Protein AF-A0A8G1A070-F1 (afdb_monomer)

Solvent-accessible surface area (backbone atoms only — not comparable to full-atom values): 15044 Å² total; per-residue (Å²): 142,86,87,86,83,88,86,82,86,88,81,87,80,83,86,81,77,83,82,57,86,74,59,59,65,62,63,76,76,69,86,90,81,86,88,83,93,75,83,82,76,72,78,72,72,96,58,87,77,58,66,48,63,76,73,73,41,74,89,68,73,93,63,64,67,34,73,67,53,50,50,53,47,68,66,41,89,55,57,70,57,34,46,55,50,50,52,52,51,45,53,52,48,38,61,72,71,28,67,66,20,58,62,60,34,50,55,54,49,53,53,50,51,51,43,50,51,37,53,77,68,60,74,52,60,68,68,59,40,45,52,54,47,51,50,50,36,47,53,51,53,51,62,65,50,43,23,71,76,71,77,37,54,72,70,29,39,31,37,30,49,27,50,53,68,39,64,66,39,58,75,73,47,56,70,68,56,47,48,52,50,14,49,53,48,50,54,59,47,61,76,52,56,90,51,79,69,96,81,37,70,69,58,55,53,51,47,54,52,50,50,56,49,53,41,55,75,70,66,53,56,77,89,55,42,65,60,35,49,50,43,42,48,53,40,49,54,51,47,46,42,60,73,73,64,80,114

Structure (mmCIF, N/CA/C/O backbone):
data_AF-A0A8G1A070-F1
#
_entry.id   AF-A0A8G1A070-F1
#
loop_
_atom_site.group_PDB
_atom_site.id
_atom_site.type_symbol
_atom_site.label_atom_id
_atom_site.label_alt_id
_atom_site.label_comp_id
_atom_site.label_asym_id
_atom_site.label_entity_id
_atom_site.label_seq_id
_atom_site.pdbx_PDB_ins_code
_atom_site.Cartn_x
_atom_site.Cartn_y
_atom_site.Cartn_z
_atom_site.occupancy
_atom_site.B_iso_or_equiv
_atom_site.auth_seq_id
_atom_site.auth_comp_id
_atom_site.auth_asym_id
_atom_site.auth_atom_id
_atom_site.pdbx_PDB_model_num
ATOM 1 N N . MET A 1 1 ? -46.550 -40.344 78.898 1.00 42.00 1 MET A N 1
ATOM 2 C CA . MET A 1 1 ? -45.771 -41.563 79.226 1.00 42.00 1 MET A CA 1
ATOM 3 C C . MET A 1 1 ? -45.202 -42.183 77.944 1.00 42.00 1 MET A C 1
ATOM 5 O O . MET A 1 1 ? -45.978 -42.787 77.213 1.00 42.00 1 MET A O 1
ATOM 9 N N . PRO A 1 2 ? -43.904 -42.024 77.612 1.00 46.19 2 PRO A N 1
ATOM 10 C CA . PRO A 1 2 ? -43.305 -42.623 76.416 1.00 46.19 2 PRO A CA 1
ATOM 11 C C . PRO A 1 2 ? -42.487 -43.893 76.731 1.00 46.19 2 PRO A C 1
ATOM 13 O O . PRO A 1 2 ? -41.726 -43.945 77.697 1.00 46.19 2 PRO A O 1
ATOM 16 N N . ARG A 1 3 ? -42.637 -44.928 75.891 1.00 42.03 3 ARG A N 1
ATOM 17 C CA . ARG A 1 3 ? -41.945 -46.229 75.986 1.00 42.03 3 ARG A CA 1
ATOM 18 C C . ARG A 1 3 ? -40.534 -46.165 75.376 1.00 42.03 3 ARG A C 1
ATOM 20 O O . ARG A 1 3 ? -40.349 -45.671 74.267 1.00 42.03 3 ARG A O 1
ATOM 27 N N . ARG A 1 4 ? -39.541 -46.699 76.102 1.00 45.16 4 ARG A N 1
ATOM 28 C CA . ARG A 1 4 ? -38.112 -46.749 75.732 1.00 45.16 4 ARG A CA 1
ATOM 29 C C . ARG A 1 4 ? -37.800 -47.855 74.711 1.00 45.16 4 ARG A C 1
ATOM 31 O O . ARG A 1 4 ? -38.263 -48.985 74.843 1.00 45.16 4 ARG A O 1
ATOM 38 N N . ARG A 1 5 ? -36.952 -47.524 73.728 1.00 44.94 5 ARG A N 1
ATOM 39 C CA . ARG A 1 5 ? -36.371 -48.429 72.716 1.00 44.94 5 ARG A CA 1
ATOM 40 C C . ARG A 1 5 ? -35.200 -49.253 73.286 1.00 44.94 5 ARG A C 1
ATOM 42 O O . ARG A 1 5 ? -34.431 -48.760 74.109 1.00 44.94 5 ARG A O 1
ATOM 49 N N . ARG A 1 6 ? -35.065 -50.500 72.816 1.00 44.47 6 ARG A N 1
ATOM 50 C CA . ARG A 1 6 ? -34.021 -51.486 73.173 1.00 44.47 6 ARG A CA 1
ATOM 51 C C . ARG A 1 6 ? -32.633 -51.088 72.624 1.00 44.47 6 ARG A C 1
ATOM 53 O O . ARG A 1 6 ? -32.540 -50.640 71.485 1.00 44.47 6 ARG A O 1
ATOM 60 N N . ARG A 1 7 ? -31.562 -51.282 73.411 1.00 44.56 7 ARG A N 1
ATOM 61 C CA . ARG A 1 7 ? -30.144 -51.077 73.025 1.00 44.56 7 ARG A CA 1
ATOM 62 C C . ARG A 1 7 ? -29.518 -52.374 72.468 1.00 44.56 7 ARG A C 1
ATOM 64 O O . ARG A 1 7 ? -29.825 -53.451 72.965 1.00 44.56 7 ARG A O 1
ATOM 71 N N . ARG A 1 8 ? -28.647 -52.255 71.454 1.00 43.53 8 ARG A N 1
ATOM 72 C CA . ARG A 1 8 ? -27.796 -53.323 70.864 1.00 43.53 8 ARG A CA 1
ATOM 73 C C . ARG A 1 8 ? -26.407 -53.387 71.555 1.00 43.53 8 ARG A C 1
ATOM 75 O O . ARG A 1 8 ? -26.016 -52.372 72.130 1.00 43.53 8 ARG A O 1
ATOM 82 N N . PRO A 1 9 ? -25.662 -54.515 71.489 1.00 47.88 9 PRO A N 1
ATOM 83 C CA . PRO A 1 9 ? -24.353 -54.690 72.146 1.00 47.88 9 PRO A CA 1
ATOM 84 C C . PRO A 1 9 ? -23.166 -54.170 71.288 1.00 47.88 9 PRO A C 1
ATOM 86 O O . PRO A 1 9 ? -23.383 -53.811 70.126 1.00 47.88 9 PRO A O 1
ATOM 89 N N . PRO A 1 10 ? -21.928 -54.080 71.832 1.00 49.31 10 PRO A N 1
ATOM 90 C CA . PRO A 1 10 ? -20.833 -53.315 71.227 1.00 49.31 10 PRO A CA 1
ATOM 91 C C . PRO A 1 10 ? -20.027 -54.116 70.188 1.00 49.31 10 PRO A C 1
ATOM 93 O O . PRO A 1 10 ? -19.924 -55.337 70.263 1.00 49.31 10 PRO A O 1
ATOM 96 N N . ARG A 1 11 ? -19.421 -53.411 69.221 1.00 44.59 11 ARG A N 1
ATOM 97 C CA . ARG A 1 11 ? -18.472 -53.968 68.239 1.00 44.59 11 ARG A CA 1
ATOM 98 C C . ARG A 1 11 ? -17.032 -53.797 68.737 1.00 44.59 11 ARG A C 1
ATOM 100 O O . ARG A 1 11 ? -16.643 -52.684 69.086 1.00 44.59 11 ARG A O 1
ATOM 107 N N . HIS A 1 12 ? -16.242 -54.872 68.718 1.00 46.06 12 HIS A N 1
ATOM 108 C CA . HIS A 1 12 ? -14.786 -54.820 68.885 1.00 46.06 12 HIS A CA 1
ATOM 109 C C . HIS A 1 12 ? -14.136 -53.984 67.769 1.00 46.06 12 HIS A C 1
ATOM 111 O O . HIS A 1 12 ? -14.486 -54.131 66.598 1.00 46.06 12 HIS A O 1
ATOM 117 N N . ARG A 1 13 ? -13.172 -53.125 68.127 1.00 46.06 13 ARG A N 1
ATOM 118 C CA . ARG A 1 13 ? -12.238 -52.494 67.181 1.00 46.06 13 ARG A CA 1
ATOM 119 C C . ARG A 1 13 ? -10.988 -53.374 67.052 1.00 46.06 13 ARG A C 1
ATOM 121 O O . ARG A 1 13 ? -10.461 -53.767 68.091 1.00 46.06 13 ARG A O 1
ATOM 128 N N . PRO A 1 14 ? -10.477 -53.653 65.844 1.00 42.94 14 PRO A N 1
ATOM 129 C CA . PRO A 1 14 ? -9.158 -54.249 65.695 1.00 42.94 14 PRO A CA 1
ATOM 130 C C . PRO A 1 14 ? -8.076 -53.170 65.866 1.00 42.94 14 PRO A C 1
ATOM 132 O O . PRO A 1 14 ? -8.217 -52.044 65.386 1.00 42.94 14 PRO A O 1
ATOM 135 N N . HIS A 1 15 ? -6.994 -53.510 66.563 1.00 44.09 15 HIS A N 1
ATOM 136 C CA . HIS A 1 15 ? -5.780 -52.698 66.614 1.00 44.09 15 HIS A CA 1
ATOM 137 C C . HIS A 1 15 ? -5.035 -52.820 65.275 1.00 44.09 15 HIS A C 1
ATOM 139 O O . HIS A 1 15 ? -4.609 -53.912 64.907 1.00 44.09 15 HIS A O 1
ATOM 145 N N . HIS A 1 16 ? -4.860 -51.709 64.554 1.00 50.97 16 HIS A N 1
ATOM 146 C CA . HIS A 1 16 ? -3.964 -51.649 63.399 1.00 50.97 16 HIS A CA 1
ATOM 147 C C . HIS A 1 16 ? -2.525 -51.427 63.876 1.00 50.97 16 HIS A C 1
ATOM 149 O O . HIS A 1 16 ? -2.224 -50.427 64.527 1.00 50.97 16 HIS A O 1
ATOM 155 N N . ARG A 1 17 ? -1.636 -52.369 63.551 1.00 58.72 17 ARG A N 1
ATOM 156 C CA . ARG A 1 17 ? -0.183 -52.203 63.668 1.00 58.72 17 ARG A CA 1
ATOM 157 C C . ARG A 1 17 ? 0.293 -51.282 62.531 1.00 58.72 17 ARG A C 1
ATOM 159 O O . ARG A 1 17 ? -0.089 -51.543 61.391 1.00 58.72 17 ARG A O 1
ATOM 166 N N . PRO A 1 18 ? 1.098 -50.239 62.790 1.00 52.84 18 PRO A N 1
ATOM 167 C CA . PRO A 1 18 ? 1.682 -49.449 61.713 1.00 52.84 18 PRO A CA 1
ATOM 168 C C . PRO A 1 18 ? 2.759 -50.259 60.974 1.00 52.84 18 PRO A C 1
ATOM 170 O O . PRO A 1 18 ? 3.511 -51.016 61.595 1.00 52.84 18 PRO A O 1
ATOM 173 N N . LEU A 1 19 ? 2.779 -50.117 59.648 1.00 56.56 19 LEU A N 1
ATOM 174 C CA . LEU A 1 19 ? 3.711 -50.779 58.729 1.00 56.56 19 LEU A CA 1
ATOM 175 C C . LEU A 1 19 ? 5.118 -50.177 58.838 1.00 56.56 19 LEU A C 1
ATOM 177 O O . LEU A 1 19 ? 5.280 -49.009 59.197 1.00 56.56 19 LEU A O 1
ATOM 181 N N . SER A 1 20 ? 6.135 -50.981 58.530 1.00 61.91 20 SER A N 1
ATOM 182 C CA . SER A 1 20 ? 7.540 -50.569 58.604 1.00 61.91 20 SER A CA 1
ATOM 183 C C . SER A 1 20 ? 7.963 -49.740 57.376 1.00 61.91 20 SER A C 1
ATOM 185 O O . SER A 1 20 ? 7.434 -49.956 56.284 1.00 61.91 20 SER A O 1
ATOM 187 N N . PRO A 1 21 ? 8.990 -48.867 57.479 1.00 54.44 21 PRO A N 1
ATOM 188 C CA . PRO A 1 21 ? 9.409 -47.950 56.401 1.00 54.44 21 PRO A CA 1
ATOM 189 C C . PRO A 1 21 ? 9.829 -48.612 55.071 1.00 54.44 21 PRO A C 1
ATOM 191 O O . PRO A 1 21 ? 9.919 -47.947 54.039 1.00 54.44 21 PRO A O 1
ATOM 194 N N . GLY A 1 22 ? 10.098 -49.924 55.073 1.00 53.50 22 GLY A N 1
ATOM 195 C CA . GLY A 1 22 ? 10.378 -50.705 53.861 1.00 53.50 22 GLY A CA 1
ATOM 196 C C . GLY A 1 22 ? 9.126 -51.132 53.082 1.00 53.50 22 GLY A C 1
ATOM 197 O O . GLY A 1 22 ? 9.190 -51.281 51.863 1.00 53.50 22 GLY A O 1
ATOM 198 N N . GLU A 1 23 ? 7.980 -51.273 53.752 1.00 48.16 23 GLU A N 1
ATOM 199 C CA . GLU A 1 23 ? 6.712 -51.729 53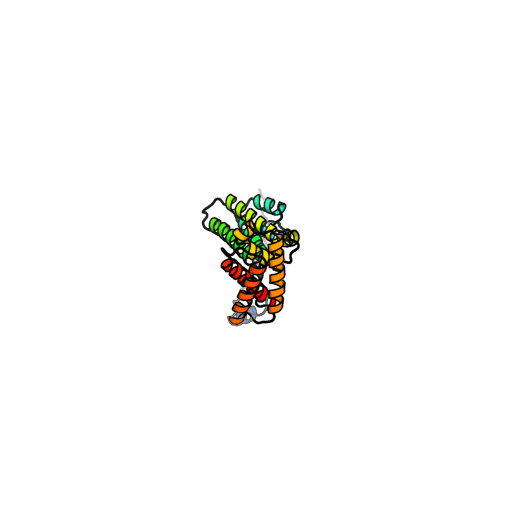.158 1.00 48.16 23 GLU A CA 1
ATOM 200 C C . GLU A 1 23 ? 5.994 -50.589 52.405 1.00 48.16 23 GLU A C 1
ATOM 202 O O . GLU A 1 23 ? 5.303 -50.826 51.413 1.00 48.16 23 GLU A O 1
ATOM 207 N N . GLU A 1 24 ? 6.246 -49.329 52.780 1.00 50.91 24 GLU A N 1
ATOM 208 C CA . GLU A 1 24 ? 5.709 -48.139 52.097 1.00 50.91 24 GLU A CA 1
ATOM 209 C C . GLU A 1 24 ? 6.272 -47.924 50.684 1.00 50.91 24 GLU A C 1
ATOM 211 O O . GLU A 1 24 ? 5.611 -47.325 49.830 1.00 50.91 24 GLU A O 1
ATOM 216 N N . ARG A 1 25 ? 7.485 -48.416 50.398 1.00 50.91 25 ARG A N 1
ATOM 217 C CA . ARG A 1 25 ? 8.115 -48.227 49.081 1.00 50.91 25 ARG A CA 1
ATOM 218 C C . ARG A 1 25 ? 7.547 -49.149 48.004 1.00 50.91 25 ARG A C 1
ATOM 220 O O . ARG A 1 25 ? 7.585 -48.776 46.832 1.00 50.91 25 ARG A O 1
ATOM 227 N N . LEU A 1 26 ? 6.980 -50.297 48.380 1.00 46.28 26 LEU A N 1
ATOM 228 C CA . LEU A 1 26 ? 6.339 -51.211 47.429 1.00 46.28 26 LEU A CA 1
ATOM 229 C C . LEU A 1 26 ? 4.881 -50.807 47.137 1.00 46.28 26 LEU A C 1
ATOM 231 O O . LEU A 1 26 ? 4.430 -50.938 46.002 1.00 46.28 26 LEU A O 1
ATOM 235 N N . ALA A 1 27 ? 4.182 -50.206 48.109 1.00 47.59 27 ALA A N 1
ATOM 236 C CA . ALA A 1 27 ? 2.800 -49.735 47.949 1.00 47.59 27 ALA A CA 1
ATOM 237 C C . ALA A 1 27 ? 2.649 -48.519 47.008 1.00 47.59 27 ALA A C 1
ATOM 239 O O . ALA A 1 27 ? 1.572 -48.285 46.468 1.00 47.59 27 ALA A O 1
ATOM 240 N N . ARG A 1 28 ? 3.722 -47.751 46.763 1.00 47.81 28 ARG A N 1
ATOM 241 C CA . ARG A 1 28 ? 3.688 -46.563 45.883 1.00 47.81 28 ARG A CA 1
ATOM 242 C C . ARG A 1 28 ? 3.907 -46.847 44.393 1.00 47.81 28 ARG A C 1
ATOM 244 O O . ARG A 1 28 ? 3.834 -45.913 43.600 1.00 47.81 28 ARG A O 1
ATOM 251 N N . ARG A 1 29 ? 4.188 -48.092 43.986 1.00 50.12 29 ARG A N 1
ATOM 252 C CA . ARG A 1 29 ? 4.511 -48.418 42.579 1.00 50.12 29 ARG A CA 1
ATOM 253 C C . ARG A 1 29 ? 3.428 -49.170 41.807 1.00 50.12 29 ARG A C 1
ATOM 255 O O . ARG A 1 29 ? 3.590 -49.359 40.607 1.00 50.12 29 ARG A O 1
ATOM 262 N N . GLN A 1 30 ? 2.330 -49.565 42.445 1.00 46.97 30 GLN A N 1
ATOM 263 C CA . GLN A 1 30 ? 1.226 -50.265 41.786 1.00 46.97 30 GLN A CA 1
ATOM 264 C C . GLN A 1 30 ? -0.101 -49.861 42.429 1.00 46.97 30 GLN A C 1
ATOM 266 O O . GLN A 1 30 ? -0.505 -50.499 43.390 1.00 46.97 30 GLN A O 1
ATOM 271 N N . SER A 1 31 ? -0.743 -48.790 41.950 1.00 41.34 31 SER A N 1
ATOM 272 C CA . SER A 1 31 ? -2.192 -48.524 42.088 1.00 41.34 31 SER A CA 1
ATOM 273 C C . SER A 1 31 ? -2.537 -47.143 41.525 1.00 41.34 31 SER A C 1
ATOM 275 O O . SER A 1 31 ? -2.626 -46.190 42.287 1.00 41.34 31 SER A O 1
ATOM 277 N N . VAL A 1 32 ? -2.761 -47.032 40.212 1.00 42.41 32 VAL A N 1
ATOM 278 C CA . VAL A 1 32 ? -3.839 -46.178 39.679 1.00 42.41 32 VAL A CA 1
ATOM 279 C C . VAL A 1 32 ? -4.372 -46.848 38.411 1.00 42.41 32 VAL A C 1
ATOM 281 O O . VAL A 1 32 ? -3.815 -46.703 37.328 1.00 42.41 32 VAL A O 1
ATOM 284 N N . HIS A 1 33 ? -5.455 -47.604 38.569 1.00 43.78 33 HIS A N 1
ATOM 285 C CA . HIS A 1 33 ? -6.401 -47.920 37.505 1.00 43.78 33 HIS A CA 1
ATOM 286 C C . HIS A 1 33 ? -7.786 -47.490 38.023 1.00 43.78 33 HIS A C 1
ATOM 288 O O . HIS A 1 33 ? -8.156 -47.879 39.126 1.00 43.78 33 HIS A O 1
ATOM 294 N N . HIS A 1 34 ? -8.535 -46.759 37.188 1.00 34.56 34 HIS A N 1
ATOM 295 C CA . HIS A 1 34 ? -10.009 -46.765 37.092 1.00 34.56 34 HIS A CA 1
ATOM 296 C C . HIS A 1 34 ? -10.918 -45.920 38.042 1.00 34.56 34 HIS A C 1
ATOM 298 O O . HIS A 1 34 ? -11.171 -46.321 39.172 1.00 34.56 34 HIS A O 1
ATOM 304 N N . LEU A 1 35 ? -11.511 -44.861 37.436 1.00 40.03 35 LEU A N 1
ATOM 305 C CA . LEU A 1 35 ? -12.882 -44.261 37.524 1.00 40.03 35 LEU A CA 1
ATOM 306 C C . LEU A 1 35 ? -13.420 -43.619 38.839 1.00 40.03 35 LEU A C 1
ATOM 308 O O . LEU A 1 35 ? -12.952 -44.007 39.905 1.00 40.03 35 LEU A O 1
ATOM 312 N N . PRO A 1 36 ? -14.392 -42.651 38.817 1.00 45.31 36 PRO A N 1
ATOM 313 C CA . PRO A 1 36 ? -15.525 -42.510 37.875 1.00 45.31 36 PRO A CA 1
ATOM 314 C C . PRO A 1 36 ? -15.845 -41.094 37.326 1.00 45.31 36 PRO A C 1
ATOM 316 O O . PRO A 1 36 ? -15.183 -40.105 37.630 1.00 45.31 36 PRO A O 1
ATOM 319 N N . ASP A 1 37 ? -16.878 -41.066 36.479 1.00 46.22 37 ASP A N 1
ATOM 320 C CA . ASP A 1 37 ? -17.462 -39.956 35.719 1.00 46.22 37 ASP A CA 1
ATOM 321 C C . ASP A 1 37 ? -17.813 -38.712 36.556 1.00 46.22 37 ASP A C 1
ATOM 323 O O . ASP A 1 37 ? -18.464 -38.803 37.598 1.00 46.22 37 ASP A O 1
ATOM 327 N N . GLY A 1 38 ? -17.426 -37.532 36.067 1.00 39.88 38 GLY A N 1
ATOM 328 C CA . GLY A 1 38 ? -17.769 -36.249 36.680 1.00 39.88 38 GLY A CA 1
ATOM 329 C C . GLY A 1 38 ? -17.045 -35.084 36.012 1.00 39.88 38 GLY A C 1
ATOM 330 O O . GLY A 1 38 ? -15.878 -34.845 36.293 1.00 39.88 38 GLY A O 1
ATOM 331 N N . GLU A 1 39 ? -17.759 -34.409 35.109 1.00 41.22 39 GLU A N 1
ATOM 332 C CA . GLU A 1 39 ? -17.520 -33.047 34.608 1.00 41.22 39 GLU A CA 1
ATOM 333 C C . GLU A 1 39 ? -16.053 -32.674 34.348 1.00 41.22 39 GLU A C 1
ATOM 335 O O . GLU A 1 39 ? -15.373 -32.009 35.131 1.00 41.22 39 GLU A O 1
ATOM 340 N N . GLY A 1 40 ? -15.581 -33.067 33.163 1.00 34.66 40 GLY A N 1
ATOM 341 C CA . GLY A 1 40 ? -14.365 -32.522 32.585 1.00 34.66 40 GLY A CA 1
ATOM 342 C C . GLY A 1 40 ? -14.533 -31.028 32.329 1.00 34.66 40 GLY A C 1
ATOM 343 O O . GLY A 1 40 ? -14.988 -30.623 31.262 1.00 34.66 40 GLY A O 1
ATOM 344 N N . ILE A 1 41 ? -14.103 -30.206 33.285 1.00 39.59 41 ILE A N 1
ATOM 345 C CA . ILE A 1 41 ? -13.654 -28.849 32.994 1.00 39.59 41 ILE A CA 1
ATOM 346 C C . ILE A 1 41 ? -12.429 -29.035 32.103 1.00 39.59 41 ILE A C 1
ATOM 348 O O . ILE A 1 41 ? -11.313 -29.271 32.577 1.00 39.59 41 ILE A O 1
ATOM 352 N N . ALA A 1 42 ? -12.666 -29.037 30.793 1.00 36.56 42 ALA A N 1
ATOM 353 C CA . ALA A 1 42 ? -11.620 -28.950 29.804 1.00 36.56 42 ALA A CA 1
ATOM 354 C C . ALA A 1 42 ? -10.782 -27.725 30.173 1.00 36.56 42 ALA A C 1
ATOM 356 O O . ALA A 1 42 ? -11.232 -26.586 30.059 1.00 36.56 42 ALA A O 1
ATOM 357 N N . ARG A 1 43 ? -9.560 -27.964 30.654 1.00 41.06 43 ARG A N 1
ATOM 358 C CA . ARG A 1 43 ? -8.498 -26.971 30.568 1.00 41.06 43 ARG A CA 1
ATOM 359 C C . ARG A 1 43 ? -8.307 -26.722 29.077 1.00 41.06 43 ARG A C 1
ATOM 361 O O . ARG A 1 43 ? -7.607 -27.483 28.413 1.00 41.06 43 ARG A O 1
ATOM 368 N N . GLN A 1 44 ? -9.021 -25.730 28.550 1.00 40.28 44 GLN A N 1
ATOM 369 C CA . GLN A 1 44 ? -8.734 -25.168 27.243 1.00 40.28 44 GLN A CA 1
ATOM 370 C C . GLN A 1 44 ? -7.271 -24.751 27.272 1.00 40.28 44 GLN A C 1
ATOM 372 O O . GLN A 1 44 ? -6.825 -24.058 28.188 1.00 40.28 44 GLN A O 1
ATOM 377 N N . GLY A 1 45 ? -6.518 -25.290 26.317 1.00 39.53 45 GLY A N 1
ATOM 378 C CA . GLY A 1 45 ? -5.154 -24.871 26.082 1.00 39.53 45 GLY A CA 1
ATOM 379 C C . GLY A 1 45 ? -5.122 -23.362 25.895 1.00 39.53 45 GLY A C 1
ATOM 380 O O . GLY A 1 45 ? -6.032 -22.782 25.306 1.00 39.53 45 GLY A O 1
ATOM 381 N N . ASP A 1 46 ? -4.057 -22.767 26.406 1.00 43.00 46 ASP A N 1
ATOM 382 C CA . ASP A 1 46 ? -3.672 -21.367 26.256 1.00 43.00 46 ASP A CA 1
ATOM 383 C C . ASP A 1 46 ? -3.244 -21.105 24.794 1.00 43.00 46 ASP A C 1
ATOM 385 O O . ASP A 1 46 ? -2.101 -20.775 24.482 1.00 43.00 46 ASP A O 1
ATOM 389 N N . GLY A 1 47 ? -4.143 -21.420 23.860 1.00 47.34 47 GLY A N 1
ATOM 390 C CA . GLY A 1 47 ? -4.027 -21.119 22.443 1.00 47.34 47 GLY A CA 1
ATOM 391 C C . GLY A 1 47 ? -4.624 -19.739 22.170 1.00 47.34 47 GLY A C 1
ATOM 392 O O . GLY A 1 47 ? -5.517 -19.311 22.903 1.00 47.34 47 GLY A O 1
ATOM 393 N N . PRO A 1 48 ? -4.157 -19.026 21.133 1.00 51.91 48 PRO A N 1
ATOM 394 C CA . PRO A 1 48 ? -4.688 -17.711 20.801 1.00 51.91 48 PRO A CA 1
ATOM 395 C C . PRO A 1 48 ? -6.205 -17.801 20.593 1.00 51.91 48 PRO A C 1
ATOM 397 O O . PRO A 1 48 ? -6.676 -18.521 19.712 1.00 51.91 48 PRO A O 1
ATOM 400 N N . VAL A 1 49 ? -6.961 -17.090 21.435 1.00 56.47 49 VAL A N 1
ATOM 401 C CA . VAL A 1 49 ? -8.422 -17.002 21.351 1.00 56.47 49 VAL A CA 1
ATOM 402 C C . VAL A 1 49 ? -8.790 -16.396 19.997 1.00 56.47 49 VAL A C 1
ATOM 404 O O . VAL A 1 49 ? -8.324 -15.312 19.642 1.00 56.47 49 VAL A O 1
ATOM 407 N N . ASP A 1 50 ? -9.613 -17.108 19.228 1.00 68.00 50 ASP A N 1
ATOM 408 C CA . ASP A 1 50 ? -10.085 -16.640 17.929 1.00 68.00 50 ASP A CA 1
ATOM 409 C C . ASP A 1 50 ? -11.158 -15.557 18.136 1.00 68.00 50 ASP A C 1
ATOM 411 O O . ASP A 1 50 ? -12.309 -15.852 18.461 1.00 68.00 50 ASP A O 1
ATOM 415 N N . ILE A 1 51 ? -10.756 -14.288 17.992 1.00 66.25 51 ILE A N 1
ATOM 416 C CA . ILE A 1 51 ? -11.610 -13.108 18.214 1.00 66.25 51 ILE A CA 1
ATOM 417 C C . ILE A 1 51 ? -12.879 -13.177 17.350 1.00 66.25 51 ILE A C 1
ATOM 419 O O . ILE A 1 51 ? -13.927 -12.742 17.811 1.00 66.25 51 ILE A O 1
ATOM 423 N N . PHE A 1 52 ? -12.821 -13.787 16.159 1.00 67.19 52 PHE A N 1
ATOM 424 C CA . PHE A 1 52 ? -13.980 -13.965 15.275 1.00 67.19 52 PHE A CA 1
ATOM 425 C C . PHE A 1 52 ? -15.041 -14.878 15.901 1.00 67.19 52 PHE A C 1
ATOM 427 O O . PHE A 1 52 ? -16.214 -14.517 15.970 1.00 67.19 52 PHE A O 1
ATOM 434 N N . GLN A 1 53 ? -14.620 -16.014 16.466 1.00 67.94 53 GLN A N 1
ATOM 435 C CA . GLN A 1 53 ? -15.525 -16.943 17.151 1.00 67.94 53 GLN A CA 1
ATOM 436 C C . GLN A 1 53 ? -16.119 -16.337 18.426 1.00 67.94 53 GLN A C 1
ATOM 438 O O . GLN A 1 53 ? -17.253 -16.649 18.785 1.00 67.94 53 GLN A O 1
ATOM 443 N N . LEU A 1 54 ? -15.378 -15.448 19.096 1.00 63.28 54 LEU A N 1
ATOM 444 C CA . LEU A 1 54 ? -15.834 -14.773 20.313 1.00 63.28 54 LEU A CA 1
ATOM 445 C C . LEU A 1 54 ? -17.033 -13.846 20.059 1.00 63.28 54 LEU A C 1
ATOM 447 O O . LEU A 1 54 ? -17.877 -13.689 20.939 1.00 63.28 54 LEU A O 1
ATOM 451 N N . VAL A 1 55 ? -17.116 -13.256 18.865 1.00 64.81 55 VAL A N 1
ATOM 452 C CA . VAL A 1 55 ? -18.227 -12.383 18.450 1.00 64.81 55 VAL A CA 1
ATOM 453 C C . VAL A 1 55 ? -19.240 -13.085 17.539 1.00 64.81 55 VAL A C 1
ATOM 455 O O . VAL A 1 55 ? -20.151 -12.439 17.034 1.00 64.81 55 VAL A O 1
ATOM 458 N N . GLY A 1 56 ? -19.122 -14.406 17.360 1.00 61.09 56 GLY A N 1
ATOM 459 C CA . GLY A 1 56 ? -20.051 -15.197 16.547 1.00 61.09 56 GLY A CA 1
ATOM 460 C C . GLY A 1 56 ? -19.926 -14.967 15.039 1.00 61.09 56 GLY A C 1
ATOM 461 O O . GLY A 1 56 ? -20.896 -15.184 14.320 1.00 61.09 56 GLY A O 1
ATOM 462 N N . LEU A 1 57 ? -18.756 -14.526 14.566 1.00 64.06 57 LEU A N 1
ATOM 463 C CA . LEU A 1 57 ? -18.469 -14.303 13.149 1.00 64.06 57 LEU A CA 1
ATOM 464 C C . LEU A 1 57 ? -17.730 -15.518 12.568 1.00 64.06 57 LEU A C 1
ATOM 466 O O . LEU A 1 57 ? -16.741 -15.988 13.139 1.00 64.06 57 LEU A O 1
ATOM 470 N N . ASP A 1 58 ? -18.198 -16.021 11.424 1.00 59.59 58 ASP A N 1
ATOM 471 C CA . ASP A 1 58 ? -17.511 -17.079 10.679 1.00 59.59 58 ASP A CA 1
ATOM 472 C C . ASP A 1 58 ? -16.189 -16.567 10.080 1.00 59.59 58 ASP A C 1
ATOM 474 O O . ASP A 1 58 ? -16.045 -15.387 9.747 1.00 59.59 58 ASP A O 1
ATOM 478 N N . LYS A 1 59 ? -15.198 -17.463 9.941 1.00 54.03 59 LYS A N 1
ATOM 479 C CA . LYS A 1 59 ? -13.899 -17.132 9.332 1.00 54.03 59 LYS A CA 1
ATOM 480 C C . LYS A 1 59 ? -14.117 -16.635 7.901 1.00 54.03 59 LYS A C 1
ATOM 482 O O . LYS A 1 59 ? -14.678 -17.380 7.100 1.00 54.03 59 LYS A O 1
ATOM 487 N N . PRO A 1 60 ? -13.673 -15.423 7.562 1.00 54.19 60 PRO A N 1
ATOM 488 C CA . PRO A 1 60 ? -14.192 -14.787 6.367 1.00 54.19 60 PRO A CA 1
ATOM 489 C C . PRO A 1 60 ? -13.278 -15.054 5.153 1.00 54.19 60 PRO A C 1
ATOM 491 O O . PRO A 1 60 ? -12.074 -14.813 5.199 1.00 54.19 60 PRO A O 1
ATOM 494 N N . ASP A 1 61 ? -13.862 -15.549 4.057 1.00 44.75 61 ASP A N 1
ATOM 495 C CA . ASP A 1 61 ? -13.255 -15.599 2.718 1.00 44.75 61 ASP A CA 1
ATOM 496 C C . ASP A 1 61 ? -13.620 -14.312 1.967 1.00 44.75 61 ASP A C 1
ATOM 498 O O . ASP A 1 61 ? -14.806 -14.076 1.767 1.00 44.75 61 ASP A O 1
ATOM 502 N N . ILE A 1 62 ? -12.622 -13.519 1.541 1.00 45.06 62 ILE A N 1
ATOM 503 C CA . ILE A 1 62 ? -12.598 -12.425 0.525 1.00 45.06 62 ILE A CA 1
ATOM 504 C C . ILE A 1 62 ? -13.638 -11.270 0.665 1.00 45.06 62 ILE A C 1
ATOM 506 O O . ILE A 1 62 ? -13.306 -10.115 0.416 1.00 45.06 62 ILE A O 1
ATOM 510 N N . SER A 1 63 ? -14.855 -11.517 1.149 1.00 54.25 63 SER A N 1
ATOM 511 C CA . SER A 1 63 ? -15.960 -10.589 1.456 1.00 54.25 63 SER A CA 1
ATOM 512 C C . SER A 1 63 ? -15.820 -9.879 2.819 1.00 54.25 63 SER A C 1
ATOM 514 O O . SER A 1 63 ? -16.765 -9.270 3.327 1.00 54.25 63 SER A O 1
ATOM 516 N N . VAL A 1 64 ? -14.640 -9.980 3.431 1.00 60.12 64 VAL A N 1
ATOM 517 C CA . VAL A 1 64 ? -14.369 -9.690 4.849 1.00 60.12 64 VAL A CA 1
ATOM 518 C C . VAL A 1 64 ? -14.502 -8.219 5.220 1.00 60.12 64 VAL A C 1
ATOM 520 O O . VAL A 1 64 ? -14.742 -7.870 6.367 1.00 60.12 64 VAL A O 1
ATOM 523 N N . LEU A 1 65 ? -14.350 -7.341 4.238 1.00 71.81 65 LEU A N 1
ATOM 524 C CA . LEU A 1 65 ? -14.501 -5.913 4.437 1.00 71.81 65 LEU A CA 1
ATOM 525 C C . LEU A 1 65 ? -15.779 -5.410 3.790 1.00 71.81 65 LEU A C 1
ATOM 527 O O . LEU A 1 65 ? -15.736 -4.270 3.384 1.00 71.81 65 LEU A O 1
ATOM 531 N N . SER A 1 66 ? -16.840 -6.207 3.606 1.00 81.94 66 SER A N 1
ATOM 532 C CA . SER A 1 66 ? -18.122 -5.759 3.015 1.00 81.94 66 SER A CA 1
ATOM 533 C C . SER A 1 66 ? -18.776 -4.620 3.809 1.00 81.94 66 SER A C 1
ATOM 535 O O . SER A 1 66 ? -18.481 -4.430 4.988 1.00 81.94 66 SER A O 1
ATOM 537 N N . ASP A 1 67 ? -19.640 -3.828 3.167 1.00 84.75 67 ASP A N 1
ATOM 538 C CA . ASP A 1 67 ? -20.288 -2.694 3.845 1.00 84.75 67 ASP A CA 1
ATOM 539 C C . ASP A 1 67 ? -21.221 -3.174 4.960 1.00 84.75 67 ASP A C 1
ATOM 541 O O . ASP A 1 67 ? -21.296 -2.546 6.016 1.00 84.75 67 ASP A O 1
ATOM 545 N N . GLU A 1 68 ? -21.854 -4.329 4.760 1.00 84.94 68 GLU A N 1
ATOM 546 C CA . GLU A 1 68 ? -22.687 -5.008 5.748 1.00 84.94 68 GLU A CA 1
ATOM 547 C C . GLU A 1 68 ? -21.865 -5.407 6.980 1.00 84.94 68 GLU A C 1
ATOM 549 O O . GLU A 1 68 ? -22.219 -5.052 8.103 1.00 84.94 68 GLU A O 1
ATOM 554 N N . PHE A 1 69 ? -20.717 -6.059 6.775 1.00 85.00 69 PHE A N 1
ATOM 555 C CA . PHE A 1 69 ? -19.833 -6.459 7.869 1.00 85.00 69 PHE A CA 1
ATOM 556 C C . PHE A 1 69 ? -19.290 -5.253 8.644 1.00 85.00 69 PHE A C 1
ATOM 558 O O . PHE A 1 69 ? -19.284 -5.243 9.874 1.00 85.00 69 PHE A O 1
ATOM 565 N N . LEU A 1 70 ? -18.838 -4.211 7.940 1.00 88.12 70 LEU A N 1
ATOM 566 C CA . LEU A 1 70 ? -18.314 -3.007 8.588 1.00 88.12 70 LEU A CA 1
ATOM 567 C C . LEU A 1 70 ? -19.395 -2.301 9.421 1.00 88.12 70 LEU A C 1
ATOM 569 O O . LEU A 1 70 ? -19.082 -1.783 10.494 1.00 88.12 70 LEU A O 1
ATOM 573 N N . ALA A 1 71 ? -20.656 -2.326 8.977 1.00 88.50 71 ALA A N 1
ATOM 574 C CA . ALA A 1 71 ? -21.787 -1.819 9.751 1.00 88.50 71 ALA A CA 1
ATOM 575 C C . ALA A 1 71 ? -22.048 -2.657 11.016 1.00 88.50 71 ALA A C 1
ATOM 577 O O . ALA A 1 71 ? -22.212 -2.093 12.097 1.00 88.50 71 ALA A O 1
ATOM 578 N N . GLU A 1 72 ? -22.003 -3.988 10.926 1.00 85.69 72 GLU A N 1
ATOM 579 C CA . GLU A 1 72 ? -22.141 -4.864 12.099 1.00 85.69 72 GLU A CA 1
ATOM 580 C C . GLU A 1 72 ? -21.032 -4.618 13.131 1.00 85.69 72 GLU A C 1
ATOM 582 O O . GLU A 1 72 ? -21.300 -4.477 14.328 1.00 85.69 72 GLU A O 1
ATOM 587 N N . VAL A 1 73 ? -19.782 -4.498 12.674 1.00 86.94 73 VAL A N 1
ATOM 588 C CA . VAL A 1 73 ? -18.632 -4.228 13.548 1.00 86.94 73 VAL A CA 1
ATOM 589 C C . VAL A 1 73 ? -18.725 -2.846 14.195 1.00 86.94 73 VAL A C 1
ATOM 591 O O . VAL A 1 73 ? -18.386 -2.691 15.372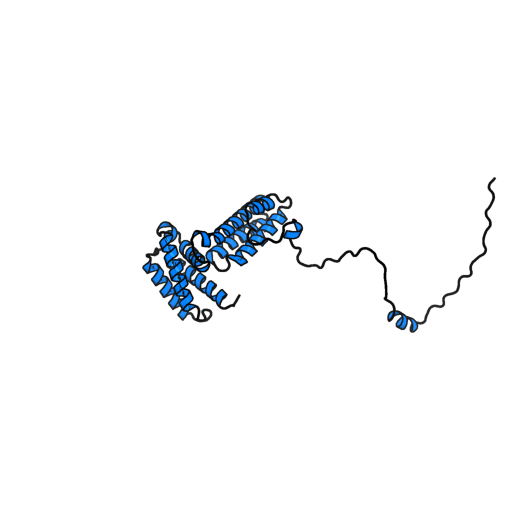 1.00 86.94 73 VAL A O 1
ATOM 594 N N . ARG A 1 74 ? -19.237 -1.848 13.466 1.00 88.12 74 ARG A N 1
ATOM 595 C CA . ARG A 1 74 ? -19.505 -0.502 13.991 1.00 88.12 74 ARG A CA 1
ATOM 596 C C . ARG A 1 74 ? -20.477 -0.534 15.168 1.00 88.12 74 ARG A C 1
ATOM 598 O O . ARG A 1 74 ? -20.253 0.160 16.166 1.00 88.12 74 ARG A O 1
ATOM 605 N N . ASP A 1 75 ? -21.515 -1.359 15.074 1.00 88.56 75 ASP A N 1
ATOM 606 C CA . ASP A 1 75 ? -22.597 -1.444 16.056 1.00 88.56 75 ASP A CA 1
ATOM 607 C C . ASP A 1 75 ? -22.288 -2.373 17.240 1.00 88.56 75 ASP A C 1
ATOM 609 O O . ASP A 1 75 ? -23.041 -2.393 18.219 1.00 88.56 75 ASP A O 1
ATOM 613 N N . LEU A 1 76 ? -21.138 -3.062 17.236 1.00 87.44 76 LEU A N 1
ATOM 614 C CA . LEU A 1 76 ? -20.724 -3.912 18.353 1.00 87.44 76 LEU A CA 1
ATOM 615 C C . LEU A 1 76 ? -20.745 -3.141 19.688 1.00 87.44 76 LEU A C 1
ATOM 617 O O . LEU A 1 76 ? -20.221 -2.020 19.775 1.00 87.44 76 LEU A O 1
ATOM 621 N N . PRO A 1 77 ? -21.296 -3.735 20.765 1.00 86.62 77 PRO A N 1
ATOM 622 C CA . PRO A 1 77 ? -21.361 -3.084 22.072 1.00 86.62 77 PRO A CA 1
ATOM 623 C C . PRO A 1 77 ? -19.969 -2.918 22.695 1.00 86.62 77 PRO A C 1
ATOM 625 O O . PRO A 1 77 ? -19.695 -1.936 23.384 1.00 86.62 77 PRO A O 1
ATOM 628 N N . GLN A 1 78 ? -19.066 -3.866 22.433 1.00 89.06 78 GLN A N 1
ATOM 629 C CA . GLN A 1 78 ? -17.687 -3.850 22.914 1.00 89.06 78 GLN A CA 1
ATOM 630 C C . GLN A 1 78 ? -16.779 -3.15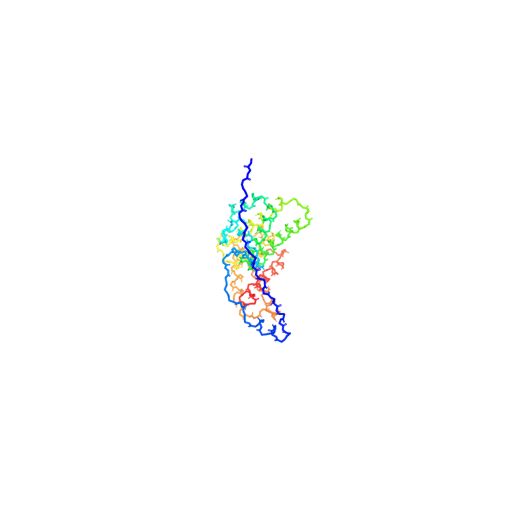3 21.894 1.00 89.06 78 GLN A C 1
ATOM 632 O O . GLN A 1 78 ? -16.198 -3.785 21.013 1.00 89.06 78 GLN A O 1
ATOM 637 N N . LYS A 1 79 ? -16.648 -1.827 22.015 1.00 90.00 79 LYS A N 1
ATOM 638 C CA . LYS A 1 79 ? -15.877 -0.995 21.068 1.00 90.00 79 LYS A CA 1
ATOM 639 C C . LYS A 1 79 ? -14.391 -1.358 20.995 1.00 90.00 79 LYS A C 1
ATOM 641 O O . LYS A 1 79 ? -13.794 -1.300 19.930 1.00 90.00 79 LYS A O 1
ATOM 646 N N . ASN A 1 80 ? -13.804 -1.793 22.104 1.00 88.31 80 ASN A N 1
ATOM 647 C CA . ASN A 1 80 ? -12.438 -2.315 22.142 1.00 88.31 80 ASN A CA 1
ATOM 648 C C . ASN A 1 80 ? -12.265 -3.578 21.282 1.00 88.31 80 ASN A C 1
ATOM 650 O O . ASN A 1 80 ? -11.248 -3.726 20.613 1.00 88.31 80 ASN A O 1
ATOM 654 N N . VAL A 1 81 ? -13.262 -4.467 21.269 1.00 89.44 81 VAL A N 1
ATOM 655 C CA . VAL A 1 81 ? -13.238 -5.669 20.424 1.00 89.44 81 VAL A CA 1
ATOM 656 C C . VAL A 1 81 ? -13.390 -5.292 18.953 1.00 89.44 81 VAL A C 1
ATOM 658 O O . VAL A 1 81 ? -12.677 -5.842 18.121 1.00 89.44 81 VAL A O 1
ATOM 661 N N . ALA A 1 82 ? -14.243 -4.311 18.639 1.00 90.44 82 ALA A N 1
ATOM 662 C CA . ALA A 1 82 ? -14.383 -3.791 17.279 1.00 90.44 82 ALA A CA 1
ATOM 663 C C . ALA A 1 82 ? -13.052 -3.252 16.725 1.00 90.44 82 ALA A C 1
ATOM 665 O O . ALA A 1 82 ? -12.682 -3.575 15.599 1.00 90.44 82 ALA A O 1
ATOM 666 N N . VAL A 1 83 ? -12.302 -2.490 17.530 1.00 93.06 83 VAL A N 1
ATOM 667 C CA . VAL A 1 83 ? -10.980 -1.968 17.142 1.00 93.06 83 VAL A CA 1
ATOM 668 C C . VAL A 1 83 ? -9.992 -3.097 16.844 1.00 93.06 83 VAL A C 1
ATOM 670 O O . VAL A 1 83 ? -9.387 -3.098 15.773 1.00 93.06 83 VAL A O 1
ATOM 673 N N . GLU A 1 84 ? -9.848 -4.080 17.740 1.00 91.44 84 GLU A N 1
ATOM 674 C CA . GLU A 1 84 ? -8.921 -5.204 17.517 1.00 91.44 84 GLU A CA 1
ATOM 675 C C . GLU A 1 84 ? -9.313 -6.054 16.304 1.00 91.44 84 GLU A C 1
ATOM 677 O O . GLU A 1 84 ? -8.449 -6.497 15.544 1.00 91.44 84 GLU A O 1
ATOM 682 N N . LEU A 1 85 ? -10.616 -6.252 16.094 1.00 90.06 85 LEU A N 1
ATOM 683 C CA . LEU A 1 85 ? -11.148 -6.988 14.955 1.00 90.06 85 LEU A CA 1
ATOM 684 C C . LEU A 1 85 ? -10.813 -6.284 13.635 1.00 90.06 85 LEU A C 1
ATOM 686 O O . LEU A 1 85 ? -10.205 -6.898 12.758 1.00 90.06 85 LEU A O 1
ATOM 690 N N . LEU A 1 86 ? -11.155 -4.997 13.509 1.00 92.12 86 LEU A N 1
ATOM 691 C CA . LEU A 1 86 ? -10.853 -4.204 12.314 1.00 92.12 86 LEU A CA 1
ATOM 692 C C . LEU A 1 86 ? -9.350 -4.142 12.064 1.00 92.12 86 LEU A C 1
ATOM 694 O O . LEU A 1 86 ? -8.910 -4.373 10.942 1.00 92.12 86 LEU A O 1
ATOM 698 N N . ARG A 1 87 ? -8.552 -3.895 13.108 1.00 93.88 87 ARG A N 1
ATOM 699 C CA . ARG A 1 87 ? -7.092 -3.848 13.004 1.00 93.88 87 ARG A CA 1
ATOM 700 C C . ARG A 1 87 ? -6.530 -5.132 12.405 1.00 93.88 87 ARG A C 1
ATOM 702 O O . ARG A 1 87 ? -5.765 -5.068 11.446 1.00 93.88 87 ARG A O 1
ATOM 709 N N . LYS A 1 88 ? -6.910 -6.284 12.965 1.00 90.81 88 LYS A N 1
ATOM 710 C CA . LYS A 1 88 ? -6.437 -7.589 12.495 1.00 90.81 88 LYS A CA 1
ATOM 711 C C . LYS A 1 88 ? -6.864 -7.844 11.051 1.00 90.81 88 LYS A C 1
ATOM 713 O O . LYS A 1 88 ? -6.043 -8.239 10.235 1.00 90.81 88 LYS A O 1
ATOM 718 N N . LEU A 1 89 ? -8.124 -7.566 10.732 1.00 88.75 89 LEU A N 1
ATOM 719 C CA . LEU A 1 89 ? -8.668 -7.767 9.393 1.00 88.75 89 LEU A CA 1
ATOM 720 C C . LEU A 1 89 ? -7.986 -6.919 8.327 1.00 88.75 89 LEU A C 1
ATOM 722 O O . LEU A 1 89 ? -7.661 -7.421 7.253 1.00 88.75 89 LEU A O 1
ATOM 726 N N . ILE A 1 90 ? -7.770 -5.641 8.620 1.00 92.19 90 ILE A N 1
ATOM 727 C CA . ILE A 1 90 ? -7.103 -4.715 7.707 1.00 92.19 90 ILE A CA 1
ATOM 728 C C . ILE A 1 90 ? -5.652 -5.159 7.492 1.00 92.19 90 ILE A C 1
ATOM 730 O O . ILE A 1 90 ? -5.221 -5.247 6.343 1.00 92.19 90 ILE A O 1
ATOM 734 N N . ASP A 1 91 ? -4.914 -5.489 8.559 1.00 92.56 91 ASP A N 1
ATOM 735 C CA . ASP A 1 91 ? -3.521 -5.954 8.452 1.00 92.56 91 ASP A CA 1
ATOM 736 C C . ASP A 1 91 ? -3.416 -7.252 7.634 1.00 92.56 91 ASP A C 1
ATOM 738 O O . ASP A 1 91 ? -2.622 -7.331 6.692 1.00 92.56 91 ASP A O 1
ATOM 742 N N . ASP A 1 92 ? -4.268 -8.239 7.923 1.00 89.00 92 ASP A N 1
ATOM 743 C CA . ASP A 1 92 ? -4.311 -9.508 7.192 1.00 89.00 92 ASP A CA 1
ATOM 744 C C . ASP A 1 92 ? -4.632 -9.278 5.705 1.00 89.00 92 ASP A C 1
ATOM 746 O O . ASP A 1 92 ? -3.960 -9.831 4.828 1.00 89.00 92 ASP A O 1
ATOM 750 N N . GLN A 1 93 ? -5.592 -8.402 5.396 1.00 86.81 93 GLN A N 1
ATOM 751 C CA . GLN A 1 93 ? -5.971 -8.092 4.018 1.00 86.81 93 GLN A CA 1
ATOM 752 C C . GLN A 1 93 ? -4.848 -7.372 3.256 1.00 86.81 93 GLN A C 1
ATOM 754 O O . GLN A 1 93 ? -4.561 -7.733 2.106 1.00 86.81 93 GLN A O 1
ATOM 759 N N . ILE A 1 94 ? -4.178 -6.393 3.878 1.00 89.88 94 ILE A N 1
ATOM 760 C CA . ILE A 1 94 ? -3.020 -5.701 3.290 1.00 89.88 94 ILE A CA 1
ATOM 761 C C . ILE A 1 94 ? -1.909 -6.716 2.985 1.00 89.88 94 ILE A C 1
ATOM 763 O O . ILE A 1 94 ? -1.377 -6.738 1.870 1.00 89.88 94 ILE A O 1
ATOM 767 N N . ARG A 1 95 ? -1.593 -7.607 3.932 1.00 87.44 95 ARG A N 1
ATOM 768 C CA . ARG A 1 95 ? -0.560 -8.643 3.761 1.00 87.44 95 ARG A CA 1
ATOM 769 C C . ARG A 1 95 ? -0.920 -9.676 2.699 1.00 87.44 95 ARG A C 1
ATOM 771 O O . ARG A 1 95 ? -0.032 -10.121 1.974 1.00 87.44 95 ARG A O 1
ATOM 778 N N . ALA A 1 96 ? -2.187 -10.064 2.605 1.00 84.50 96 ALA A N 1
ATOM 779 C CA . ALA A 1 96 ? -2.636 -11.082 1.663 1.00 84.50 96 ALA A CA 1
ATOM 780 C C . ALA A 1 96 ? -2.687 -10.558 0.221 1.00 84.50 96 ALA A C 1
ATOM 782 O O . ALA A 1 96 ? -2.257 -11.251 -0.700 1.00 84.50 96 ALA A O 1
ATOM 783 N N . THR A 1 97 ? -3.184 -9.334 0.019 1.00 81.12 97 THR A N 1
ATOM 784 C CA . THR A 1 97 ? -3.532 -8.835 -1.326 1.00 81.12 97 THR A CA 1
ATOM 785 C C . THR A 1 97 ? -2.642 -7.708 -1.832 1.00 81.12 97 THR A C 1
ATOM 787 O O . THR A 1 97 ? -2.359 -7.635 -3.026 1.00 81.12 97 THR A O 1
ATOM 790 N N . LEU A 1 98 ? -2.133 -6.854 -0.943 1.00 82.81 98 LEU A N 1
ATOM 791 C CA . LEU A 1 98 ? -1.378 -5.660 -1.327 1.00 82.81 98 LEU A CA 1
ATOM 792 C C . LEU A 1 98 ? 0.130 -5.812 -1.167 1.00 82.81 98 LEU A C 1
ATOM 794 O O . LEU A 1 98 ? 0.863 -4.911 -1.560 1.00 82.81 98 LEU A O 1
ATOM 798 N N . ARG A 1 99 ? 0.627 -6.965 -0.700 1.00 81.38 99 ARG A N 1
ATOM 799 C CA . ARG A 1 99 ? 2.070 -7.236 -0.547 1.00 81.38 99 ARG A CA 1
ATOM 800 C C . ARG A 1 99 ? 2.871 -6.882 -1.806 1.00 81.38 99 ARG A C 1
ATOM 802 O O . ARG A 1 99 ? 4.025 -6.461 -1.712 1.00 81.38 99 ARG A O 1
ATOM 809 N N . LYS A 1 100 ? 2.280 -7.100 -2.988 1.00 83.88 100 LYS A N 1
ATOM 810 C CA . LYS A 1 100 ? 2.896 -6.826 -4.294 1.00 83.88 100 LYS A CA 1
ATOM 811 C C . LYS A 1 100 ? 2.927 -5.345 -4.646 1.00 83.88 100 LYS A C 1
ATOM 813 O O . LYS A 1 100 ? 3.745 -4.992 -5.476 1.00 83.88 100 LYS A O 1
ATOM 818 N N . ASN A 1 101 ? 2.089 -4.496 -4.059 1.00 89.75 101 ASN A N 1
ATOM 819 C CA . ASN A 1 101 ? 1.981 -3.072 -4.369 1.00 89.75 101 ASN A CA 1
ATOM 820 C C . ASN A 1 101 ? 2.582 -2.239 -3.232 1.00 89.75 101 ASN A C 1
ATOM 822 O O . ASN A 1 101 ? 1.941 -2.002 -2.210 1.00 89.75 101 ASN A O 1
ATOM 826 N N . VAL A 1 102 ? 3.825 -1.792 -3.414 1.00 89.94 102 VAL A N 1
ATOM 827 C CA . VAL A 1 102 ? 4.603 -1.102 -2.373 1.00 89.94 102 VAL A CA 1
ATOM 828 C C . VAL A 1 102 ? 3.945 0.214 -1.965 1.00 89.94 102 VAL A C 1
ATOM 830 O O . VAL A 1 102 ? 3.942 0.551 -0.784 1.00 89.94 102 VAL A O 1
ATOM 833 N N . VAL A 1 103 ? 3.367 0.945 -2.921 1.00 91.12 103 VAL A N 1
ATOM 834 C CA . VAL A 1 103 ? 2.750 2.254 -2.666 1.00 91.12 103 VAL A CA 1
ATOM 835 C C . VAL A 1 103 ? 1.499 2.102 -1.811 1.00 91.12 103 VAL A C 1
ATOM 837 O O . VAL A 1 103 ? 1.393 2.721 -0.754 1.00 91.12 103 VAL A O 1
ATOM 840 N N . GLN A 1 104 ? 0.578 1.233 -2.227 1.00 91.88 104 GLN A N 1
ATOM 841 C CA . GLN A 1 104 ? -0.681 1.037 -1.507 1.00 91.88 104 GLN A CA 1
ATOM 842 C C . GLN A 1 104 ? -0.480 0.329 -0.178 1.00 91.88 104 GLN A C 1
ATOM 844 O O . GLN A 1 104 ? -1.058 0.753 0.818 1.00 91.88 104 GLN A O 1
ATOM 849 N N . SER A 1 105 ? 0.369 -0.703 -0.143 1.00 92.25 105 SER A N 1
ATOM 850 C CA . SER A 1 105 ? 0.692 -1.390 1.105 1.00 92.25 105 SER A CA 1
ATOM 851 C C . SER A 1 105 ? 1.239 -0.406 2.129 1.00 92.25 105 SER A C 1
ATOM 853 O O . SER A 1 105 ? 0.758 -0.395 3.253 1.00 92.25 105 SER A O 1
ATOM 855 N N . ARG A 1 106 ? 2.186 0.458 1.741 1.00 92.06 106 ARG A N 1
ATOM 856 C CA . ARG A 1 106 ? 2.751 1.453 2.653 1.00 92.06 106 ARG A CA 1
ATOM 857 C C . ARG A 1 106 ? 1.701 2.455 3.125 1.00 92.06 106 ARG A C 1
ATOM 859 O O . ARG A 1 106 ? 1.553 2.635 4.326 1.00 92.06 106 ARG A O 1
ATOM 866 N N . LYS A 1 107 ? 0.960 3.070 2.198 1.00 93.62 107 LYS A N 1
ATOM 867 C CA . LYS A 1 107 ? -0.063 4.074 2.523 1.00 93.62 107 LYS A CA 1
ATOM 868 C C . LYS A 1 107 ? -1.098 3.523 3.511 1.00 93.62 107 LYS A C 1
ATOM 870 O O . LYS A 1 107 ? -1.404 4.166 4.510 1.00 93.62 107 LYS A O 1
ATOM 875 N N . LEU A 1 108 ? -1.634 2.336 3.235 1.00 94.31 108 LEU A N 1
ATOM 876 C CA . LEU A 1 108 ? -2.714 1.749 4.029 1.00 94.31 108 LEU A CA 1
ATOM 877 C C . LEU A 1 108 ? -2.210 1.212 5.373 1.00 94.31 108 LEU A C 1
ATOM 879 O O . LEU A 1 108 ? -2.911 1.345 6.374 1.00 94.31 108 LEU A O 1
ATOM 883 N N . SER A 1 109 ? -0.979 0.689 5.427 1.00 94.69 109 SER A N 1
ATOM 884 C CA . SER A 1 109 ? -0.324 0.354 6.696 1.00 94.69 109 SER A CA 1
ATOM 885 C C . SER A 1 109 ? -0.090 1.594 7.560 1.00 94.69 109 SER A C 1
ATOM 887 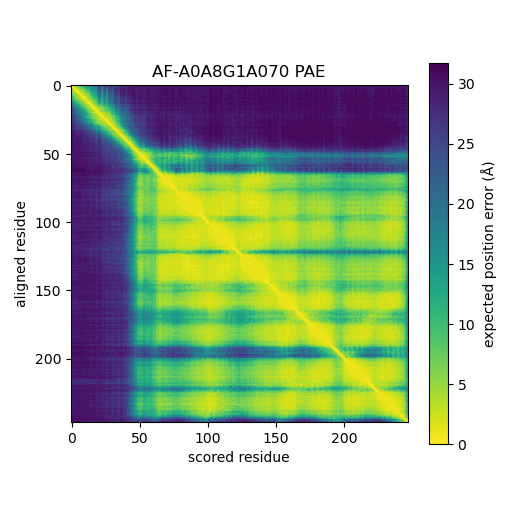O O . SER A 1 109 ? -0.403 1.557 8.743 1.00 94.69 109 SER A O 1
ATOM 889 N N . GLU A 1 110 ? 0.377 2.708 6.987 1.00 95.81 110 GLU A N 1
ATOM 890 C CA . GLU A 1 110 ? 0.574 3.968 7.724 1.00 95.81 110 GLU A CA 1
ATOM 891 C C . GLU A 1 110 ? -0.753 4.518 8.281 1.00 95.81 110 GLU A C 1
ATOM 893 O O . GLU A 1 110 ? -0.804 4.988 9.419 1.00 95.81 110 GLU A O 1
ATOM 898 N N . MET A 1 111 ? -1.847 4.427 7.515 1.00 95.56 111 MET A N 1
ATOM 899 C CA . MET A 1 111 ? -3.187 4.806 7.985 1.00 95.56 111 MET A CA 1
ATOM 900 C C . MET A 1 111 ? -3.657 3.934 9.152 1.00 95.56 111 MET A C 1
ATOM 902 O O . MET A 1 111 ? -4.090 4.465 10.174 1.00 95.56 111 MET A O 1
ATOM 906 N N . LEU A 1 112 ? -3.518 2.610 9.024 1.00 95.38 112 LEU A N 1
ATOM 907 C CA . LEU A 1 112 ? -3.856 1.665 10.085 1.00 95.38 112 LEU A CA 1
ATOM 908 C C . LEU A 1 112 ? -3.044 1.943 11.358 1.00 95.38 112 LEU A C 1
ATOM 910 O O . LEU A 1 112 ? -3.613 2.062 12.442 1.00 95.38 112 LEU A O 1
ATOM 914 N N . GLU A 1 113 ? -1.722 2.062 11.230 1.00 95.94 113 GLU A N 1
ATOM 915 C CA . GLU A 1 113 ? -0.817 2.324 12.353 1.00 95.94 113 GLU A CA 1
ATOM 916 C C . GLU A 1 113 ? -1.171 3.626 13.067 1.00 95.94 113 GLU A C 1
ATOM 918 O O . GLU A 1 113 ? -1.191 3.663 14.297 1.00 95.94 113 GLU A O 1
ATOM 923 N N . LYS A 1 114 ? -1.523 4.675 12.317 1.00 95.88 114 LYS A N 1
ATOM 924 C CA . LYS A 1 114 ? -1.964 5.944 12.893 1.00 95.88 114 LYS A CA 1
ATOM 925 C C . LYS A 1 114 ? -3.218 5.770 13.756 1.00 95.88 114 LYS A C 1
ATOM 927 O O . LYS A 1 114 ? -3.220 6.215 14.903 1.00 95.88 114 LYS A O 1
ATOM 932 N N . SER A 1 115 ? -4.256 5.106 13.244 1.00 94.12 115 SER A N 1
ATOM 933 C CA . SER A 1 115 ? -5.500 4.874 13.996 1.00 94.12 115 SER A CA 1
ATOM 934 C C . SER A 1 115 ? -5.273 4.014 15.243 1.00 94.12 115 SER A C 1
ATOM 936 O O . SER A 1 115 ? -5.836 4.293 16.303 1.00 94.12 115 SER A O 1
ATOM 938 N N . VAL A 1 116 ? -4.413 2.995 15.149 1.00 92.75 116 VAL A N 1
ATOM 939 C CA . VAL A 1 116 ? -4.038 2.150 16.296 1.00 92.75 116 VAL A CA 1
ATOM 940 C C . VAL A 1 116 ? -3.260 2.953 17.337 1.00 92.75 116 VAL A C 1
ATOM 942 O O . VAL A 1 116 ? -3.539 2.843 18.528 1.00 92.75 116 VAL A O 1
ATOM 945 N N . HIS A 1 117 ? -2.338 3.812 16.912 1.00 94.62 117 HIS A N 1
ATOM 946 C CA . HIS A 1 117 ? -1.570 4.646 17.829 1.00 94.62 117 HIS A CA 1
ATOM 947 C C . HIS A 1 117 ? -2.456 5.644 18.592 1.00 94.62 117 HIS A C 1
ATOM 949 O O . HIS A 1 117 ? -2.290 5.839 19.798 1.00 94.62 117 HIS A O 1
ATOM 955 N N . GLU A 1 118 ? -3.437 6.250 17.917 1.00 91.94 118 GLU A N 1
ATOM 956 C CA . GLU A 1 118 ? -4.415 7.142 18.555 1.00 91.94 118 GLU A CA 1
ATOM 957 C C . GLU A 1 118 ? -5.285 6.406 19.593 1.00 91.94 118 GLU A C 1
ATOM 959 O O . GLU A 1 118 ? -5.615 6.965 20.646 1.00 91.94 118 GLU A O 1
ATOM 964 N N . TYR A 1 119 ? -5.598 5.131 19.341 1.00 91.62 119 TYR A N 1
ATOM 965 C CA . TYR A 1 119 ? -6.293 4.258 20.288 1.00 91.62 119 TYR A CA 1
ATOM 966 C C . TYR A 1 119 ? -5.453 3.910 21.514 1.00 91.62 119 TYR A C 1
ATOM 968 O O . TYR A 1 119 ? -5.920 4.074 22.645 1.00 91.62 119 TYR A O 1
ATOM 976 N N . GLU A 1 120 ? -4.214 3.461 21.307 1.00 90.31 120 GLU A N 1
ATOM 977 C CA . GLU A 1 120 ? -3.292 3.079 22.382 1.00 90.31 120 GLU A CA 1
ATOM 978 C C . GLU A 1 120 ? -3.023 4.250 23.331 1.00 90.31 120 GLU A C 1
ATOM 980 O O . GLU A 1 120 ? -3.051 4.095 24.556 1.00 90.31 120 GLU A O 1
ATOM 985 N N . ASN A 1 121 ? -2.854 5.447 22.768 1.00 91.50 121 ASN A N 1
ATOM 986 C CA . ASN A 1 121 ? -2.637 6.670 23.531 1.00 91.50 121 ASN A CA 1
ATOM 987 C C . ASN A 1 121 ? -3.917 7.231 24.166 1.00 91.50 121 ASN A C 1
ATOM 989 O O . ASN A 1 121 ? -3.838 8.200 24.925 1.00 91.50 121 ASN A O 1
ATOM 993 N N . ARG A 1 122 ? -5.093 6.660 23.856 1.00 86.69 122 ARG A N 1
ATOM 994 C CA . ARG A 1 122 ? -6.420 7.189 24.224 1.00 86.69 122 ARG A CA 1
ATOM 995 C C . ARG A 1 122 ? -6.563 8.676 23.883 1.00 86.69 122 ARG A C 1
ATOM 997 O O . ARG A 1 122 ? -7.195 9.431 24.622 1.00 86.69 122 ARG A O 1
ATOM 1004 N N . SER A 1 123 ? -5.928 9.106 22.794 1.00 75.50 123 SER A N 1
ATOM 1005 C CA . SER A 1 123 ? -5.856 10.519 22.410 1.00 75.50 123 SER A CA 1
ATOM 1006 C C . SER A 1 123 ? -7.125 11.004 21.713 1.00 75.50 123 SER A C 1
ATOM 1008 O O . SER A 1 123 ? -7.322 12.209 21.572 1.00 75.50 123 SER A O 1
ATOM 1010 N N . VAL A 1 124 ? -7.975 10.074 21.278 1.00 84.31 124 VAL A N 1
ATOM 1011 C CA . VAL A 1 124 ? -9.228 10.319 20.562 1.00 84.31 124 VAL A CA 1
ATOM 1012 C C . VAL A 1 124 ? -10.307 9.376 21.110 1.00 84.31 124 VAL A C 1
ATOM 1014 O O . VAL A 1 124 ? -10.005 8.329 21.686 1.00 84.31 124 VAL A O 1
ATOM 1017 N N . GLU A 1 125 ? -11.578 9.748 20.960 1.00 91.25 125 GLU A N 1
ATOM 1018 C CA . GLU A 1 125 ? -12.707 8.885 21.306 1.00 91.25 125 GLU A CA 1
ATOM 1019 C C . GLU A 1 125 ? -12.698 7.586 20.481 1.00 91.25 125 GLU A C 1
ATOM 1021 O O . GLU A 1 125 ? -12.543 7.611 19.260 1.00 91.25 125 GLU A O 1
ATOM 1026 N N . THR A 1 126 ? -12.923 6.440 21.136 1.00 91.56 126 THR A N 1
ATOM 1027 C CA . THR A 1 126 ? -12.904 5.113 20.491 1.00 91.56 126 THR A CA 1
ATOM 1028 C C . THR A 1 126 ? -13.860 5.015 19.302 1.00 91.56 126 THR A C 1
ATOM 1030 O O .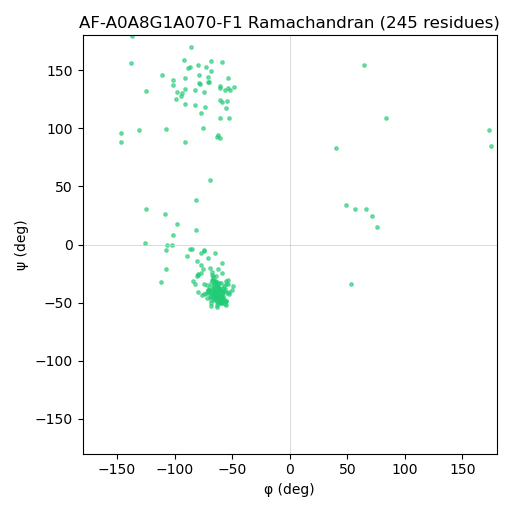 THR A 1 126 ? -13.552 4.334 18.330 1.00 91.56 126 THR A O 1
ATOM 1033 N N . ALA A 1 127 ? -15.005 5.702 19.355 1.00 91.00 127 ALA A N 1
ATOM 1034 C CA . ALA A 1 127 ? -15.951 5.740 18.243 1.00 91.00 127 ALA A CA 1
ATOM 1035 C C . ALA A 1 127 ? -15.325 6.350 16.977 1.00 91.00 127 ALA A C 1
ATOM 1037 O O . ALA A 1 127 ? -15.475 5.784 15.903 1.00 91.00 127 ALA A O 1
ATOM 1038 N N . ILE A 1 128 ? -14.562 7.439 17.108 1.00 92.94 128 ILE A N 1
ATOM 1039 C CA . ILE A 1 128 ? -13.879 8.093 15.980 1.00 92.94 128 ILE A CA 1
ATOM 1040 C C . ILE A 1 128 ? -12.807 7.166 15.397 1.00 92.94 128 ILE A C 1
ATOM 1042 O O . ILE A 1 128 ? -12.692 7.045 14.183 1.00 92.94 128 ILE A O 1
ATOM 1046 N N . ILE A 1 129 ? -12.064 6.457 16.250 1.00 94.50 129 ILE A N 1
ATOM 1047 C CA . ILE A 1 129 ? -11.058 5.490 15.790 1.00 94.50 129 ILE A CA 1
ATOM 1048 C C . ILE A 1 129 ? -11.706 4.370 14.969 1.00 94.50 129 ILE A C 1
ATOM 1050 O O . ILE A 1 129 ? -11.162 3.974 13.941 1.00 94.50 129 ILE A O 1
ATOM 1054 N N . ILE A 1 130 ? -12.868 3.866 15.397 1.00 93.56 130 ILE A N 1
ATOM 1055 C CA . ILE A 1 130 ? -13.611 2.846 14.646 1.00 93.56 130 ILE A CA 1
ATOM 1056 C C . ILE A 1 130 ? -13.994 3.371 13.258 1.00 93.56 130 ILE A C 1
ATOM 1058 O O . ILE A 1 130 ? -13.815 2.646 12.284 1.00 93.56 130 ILE A O 1
ATOM 1062 N N . GLU A 1 131 ? -14.452 4.620 13.140 1.00 94.75 131 GLU A N 1
ATOM 1063 C CA . GLU A 1 131 ? -14.759 5.222 11.833 1.00 94.75 131 GLU A CA 1
ATOM 1064 C C . GLU A 1 131 ? -13.514 5.334 10.938 1.00 94.75 131 GLU A C 1
ATOM 1066 O O . GLU A 1 131 ? -13.576 4.997 9.756 1.00 94.75 131 GLU A O 1
ATOM 1071 N N . GLU A 1 132 ? -12.362 5.741 11.482 1.00 95.81 132 GLU A N 1
ATOM 1072 C CA . GLU A 1 132 ? -11.109 5.813 10.713 1.00 95.81 132 GLU A CA 1
ATOM 1073 C C . GLU A 1 132 ? -10.621 4.423 10.267 1.00 95.81 132 GLU A C 1
ATOM 1075 O O . GLU A 1 132 ? -10.134 4.251 9.144 1.00 95.81 132 GLU A O 1
ATOM 1080 N N . LEU A 1 133 ? -10.801 3.396 11.103 1.00 95.12 133 LEU A N 1
ATOM 1081 C CA . LEU A 1 133 ? -10.508 2.010 10.735 1.00 95.12 133 LEU A CA 1
ATOM 1082 C C . LEU A 1 133 ? -11.466 1.495 9.651 1.00 95.12 133 LEU A C 1
ATOM 1084 O O . LEU A 1 133 ? -11.012 0.877 8.690 1.00 95.12 133 LEU A O 1
ATOM 1088 N N . ILE A 1 134 ? -12.765 1.789 9.749 1.00 94.00 134 ILE A N 1
ATOM 1089 C CA . ILE A 1 134 ? -13.757 1.458 8.711 1.00 94.00 134 ILE A CA 1
ATOM 1090 C C . ILE A 1 134 ? -13.393 2.136 7.388 1.00 94.00 134 ILE A C 1
ATOM 1092 O O . ILE A 1 134 ? -13.387 1.487 6.341 1.00 94.00 134 ILE A O 1
ATOM 1096 N N . ARG A 1 135 ? -13.017 3.416 7.424 1.00 95.19 135 ARG A N 1
ATOM 1097 C CA . ARG A 1 135 ? -12.537 4.138 6.242 1.00 95.19 135 ARG A CA 1
ATOM 1098 C C . ARG A 1 135 ? -11.299 3.469 5.643 1.00 95.19 135 ARG A C 1
ATOM 1100 O O . ARG A 1 135 ? -11.225 3.273 4.433 1.00 95.19 135 ARG A O 1
ATOM 1107 N N . THR A 1 136 ? -10.339 3.085 6.480 1.00 94.88 136 THR A N 1
ATOM 1108 C CA . THR A 1 136 ? -9.117 2.404 6.030 1.00 94.88 136 THR A CA 1
ATOM 1109 C C . THR A 1 136 ? -9.449 1.056 5.382 1.00 94.88 136 THR A C 1
ATOM 1111 O O . THR A 1 136 ? -8.918 0.735 4.320 1.00 94.88 136 THR A O 1
ATOM 1114 N N . ALA A 1 137 ? -10.385 0.294 5.953 1.00 91.62 137 ALA A N 1
ATOM 1115 C CA . ALA A 1 137 ? -10.900 -0.939 5.361 1.00 91.62 137 ALA A CA 1
ATOM 1116 C C . ALA A 1 137 ? -11.546 -0.714 3.981 1.00 91.62 137 ALA A C 1
ATOM 1118 O O . ALA A 1 137 ? -11.323 -1.500 3.056 1.00 91.62 137 ALA A O 1
ATOM 1119 N N . GLN A 1 138 ? -12.312 0.365 3.810 1.00 91.62 138 GLN A N 1
ATOM 1120 C CA . GLN A 1 138 ? -12.882 0.732 2.511 1.00 91.62 138 GLN A CA 1
ATOM 1121 C C . GLN A 1 138 ? -11.787 1.064 1.487 1.00 91.62 138 GLN A C 1
ATOM 1123 O O . GLN A 1 138 ? -11.829 0.539 0.373 1.00 91.62 138 GLN A O 1
ATOM 1128 N N . GLU A 1 139 ? -10.762 1.835 1.867 1.00 91.81 139 GLU A N 1
ATOM 1129 C CA . GLU A 1 139 ? -9.632 2.136 0.973 1.00 91.81 139 GLU A CA 1
ATOM 1130 C C . GLU A 1 139 ? -8.856 0.865 0.573 1.00 91.81 139 GLU A C 1
ATOM 1132 O O . GLU A 1 139 ? -8.453 0.728 -0.585 1.00 91.81 139 GLU A O 1
ATOM 1137 N N . VAL A 1 140 ? -8.704 -0.111 1.479 1.00 90.19 140 VAL A N 1
ATOM 1138 C CA . VAL A 1 140 ? -8.137 -1.432 1.147 1.00 90.19 140 VAL A CA 1
ATOM 1139 C C . VAL A 1 140 ? -9.002 -2.150 0.110 1.00 90.19 140 VAL A C 1
ATOM 1141 O O . VAL A 1 140 ? -8.475 -2.650 -0.887 1.00 90.19 140 VAL A O 1
ATOM 1144 N N . ARG A 1 141 ? -10.326 -2.187 0.303 1.00 87.44 141 ARG A N 1
ATOM 1145 C CA . ARG A 1 141 ? -11.255 -2.842 -0.634 1.00 87.44 141 ARG A CA 1
ATOM 1146 C C . ARG A 1 141 ? -11.168 -2.215 -2.026 1.00 87.44 141 ARG A C 1
ATOM 1148 O O . ARG A 1 141 ? -11.092 -2.924 -3.031 1.00 87.44 141 ARG A O 1
ATOM 1155 N N . GLU A 1 142 ? -11.139 -0.889 -2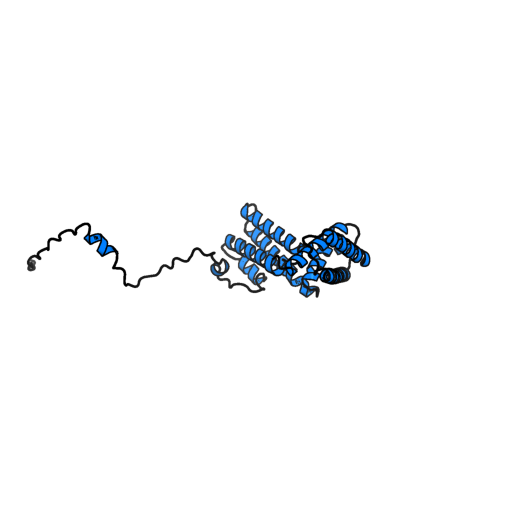.093 1.00 89.00 142 GLU A N 1
ATOM 1156 C CA . GLU A 1 142 ? -10.966 -0.162 -3.347 1.00 89.00 142 GLU A CA 1
ATOM 1157 C C . GLU A 1 142 ? -9.612 -0.456 -3.991 1.00 89.00 142 GLU A C 1
ATOM 1159 O O . GLU A 1 142 ? -9.554 -0.706 -5.197 1.00 89.00 142 GLU A O 1
ATOM 1164 N N . ALA A 1 143 ? -8.530 -0.481 -3.208 1.00 88.25 143 ALA A N 1
ATOM 1165 C CA . ALA A 1 143 ? -7.196 -0.795 -3.702 1.00 88.25 143 ALA A CA 1
ATOM 1166 C C . ALA A 1 143 ? -7.130 -2.177 -4.365 1.00 88.25 143 ALA A C 1
ATOM 1168 O O . ALA A 1 143 ? -6.533 -2.295 -5.435 1.00 88.25 143 ALA A O 1
ATOM 1169 N N . VAL A 1 144 ? -7.792 -3.179 -3.782 1.00 83.88 144 VAL A N 1
ATOM 1170 C CA . VAL A 1 144 ? -7.886 -4.537 -4.339 1.00 83.88 144 VAL A CA 1
ATOM 1171 C C . VAL A 1 144 ? -8.731 -4.561 -5.616 1.00 83.88 144 VAL A C 1
ATOM 1173 O O . VAL A 1 144 ? -8.292 -5.087 -6.638 1.00 83.88 144 VAL A O 1
ATOM 1176 N N . GLY A 1 145 ? -9.909 -3.930 -5.609 1.00 83.81 145 GLY A N 1
ATOM 1177 C CA . GLY A 1 145 ? -10.819 -3.922 -6.763 1.00 83.81 145 GLY A CA 1
ATOM 1178 C C . GLY A 1 145 ? -10.346 -3.082 -7.958 1.00 83.81 145 GLY A C 1
ATOM 1179 O O . GLY A 1 145 ? -10.918 -3.168 -9.046 1.00 83.81 145 GLY A O 1
ATOM 1180 N N . ARG A 1 146 ? -9.310 -2.246 -7.801 1.00 82.88 146 ARG A N 1
ATOM 1181 C CA . ARG A 1 146 ? -8.816 -1.378 -8.886 1.00 82.88 146 ARG A CA 1
ATOM 1182 C C . ARG A 1 146 ? -8.238 -2.146 -10.072 1.00 82.88 146 ARG A C 1
ATOM 1184 O O . ARG A 1 146 ? -8.384 -1.670 -11.195 1.00 82.88 146 ARG A O 1
ATOM 1191 N N . GLY A 1 147 ? -7.639 -3.319 -9.862 1.00 79.88 147 GLY A N 1
ATOM 1192 C CA . GLY A 1 147 ? -7.111 -4.127 -10.969 1.00 79.88 147 GLY A CA 1
ATOM 1193 C C . GLY A 1 147 ? -8.184 -4.559 -11.956 1.00 79.88 147 GLY A C 1
ATOM 1194 O O . GLY A 1 147 ? -8.040 -4.344 -13.159 1.00 79.88 147 GLY A O 1
ATOM 1195 N N . GLU A 1 148 ? -9.308 -5.046 -11.437 1.00 81.38 148 GLU A N 1
ATOM 1196 C CA . GLU A 1 148 ? -10.464 -5.429 -12.247 1.00 81.38 148 GLU A CA 1
ATOM 1197 C C . GLU A 1 148 ? -11.065 -4.221 -12.975 1.00 81.38 148 GLU A C 1
ATOM 1199 O O . GLU A 1 148 ? -11.306 -4.285 -14.179 1.00 81.38 148 GLU A O 1
ATOM 1204 N N . LYS A 1 149 ? -11.225 -3.085 -12.279 1.00 83.44 149 LYS A N 1
ATOM 1205 C CA . LYS A 1 149 ? -11.765 -1.843 -12.866 1.00 83.44 149 LYS A CA 1
ATOM 1206 C C . LYS A 1 149 ? -10.901 -1.298 -14.007 1.00 83.44 149 LYS A C 1
ATOM 1208 O O . LYS A 1 149 ? -11.434 -0.766 -14.977 1.00 83.44 149 LYS A O 1
ATOM 1213 N N . LEU A 1 150 ? -9.577 -1.406 -13.887 1.00 81.56 150 LEU A N 1
ATOM 1214 C CA . LEU A 1 150 ? -8.630 -0.884 -14.877 1.00 81.56 150 LEU A CA 1
ATOM 1215 C C . LEU A 1 150 ? -8.293 -1.890 -15.988 1.00 81.56 150 LEU A C 1
ATOM 1217 O O . LEU A 1 150 ? -7.663 -1.498 -16.978 1.00 81.56 150 LEU A O 1
ATOM 1221 N N . GLY A 1 151 ? -8.716 -3.152 -15.845 1.00 85.06 151 GLY A N 1
ATOM 1222 C CA . GLY A 1 151 ? -8.352 -4.248 -16.745 1.00 85.06 151 GLY A CA 1
ATOM 1223 C C . GLY A 1 151 ? -6.860 -4.587 -16.690 1.00 85.06 151 GLY A C 1
ATOM 1224 O O . GLY A 1 151 ? -6.284 -4.973 -17.704 1.00 85.06 151 GLY A O 1
ATOM 1225 N N . LEU A 1 152 ? -6.227 -4.383 -15.532 1.00 87.25 152 LEU A N 1
ATOM 1226 C CA . LEU A 1 152 ? -4.794 -4.565 -15.311 1.00 87.25 152 LEU A CA 1
ATOM 1227 C C . LEU A 1 152 ? -4.536 -5.766 -14.401 1.00 87.25 152 LEU A C 1
ATOM 1229 O O . LEU A 1 152 ? -5.276 -6.020 -13.451 1.00 87.25 152 LEU A O 1
ATOM 1233 N N . SER A 1 153 ? -3.431 -6.468 -14.638 1.00 88.94 153 SER A N 1
ATOM 1234 C CA . SER A 1 153 ? -2.930 -7.463 -13.685 1.00 88.94 153 SER A CA 1
ATOM 1235 C C . SER A 1 153 ? -2.419 -6.801 -12.400 1.00 88.94 153 SER A C 1
ATOM 1237 O O . SER A 1 153 ? -2.012 -5.642 -12.407 1.00 88.94 153 SER A O 1
ATOM 1239 N N . GLU A 1 154 ? -2.351 -7.550 -11.295 1.00 86.25 154 GLU A N 1
ATOM 1240 C CA . GLU A 1 154 ? -1.848 -7.047 -10.000 1.00 86.25 154 GLU A CA 1
ATOM 1241 C C . GLU A 1 154 ? -0.487 -6.339 -10.110 1.00 86.25 154 GLU A C 1
ATOM 1243 O O . GLU A 1 154 ? -0.252 -5.312 -9.475 1.00 86.25 154 GLU A O 1
ATOM 1248 N N . ALA A 1 155 ? 0.412 -6.877 -10.943 1.00 88.19 155 ALA A N 1
ATOM 1249 C CA . ALA A 1 155 ? 1.719 -6.276 -11.181 1.00 88.19 155 ALA A CA 1
ATOM 1250 C C . ALA A 1 155 ? 1.592 -4.925 -11.899 1.00 88.19 155 ALA A C 1
ATOM 1252 O O . ALA A 1 155 ? 2.250 -3.965 -11.513 1.00 88.19 155 ALA A O 1
ATOM 1253 N N . GLU A 1 156 ? 0.741 -4.835 -12.921 1.00 91.00 156 GLU A N 1
ATOM 1254 C CA . GLU A 1 156 ? 0.522 -3.598 -13.676 1.00 91.00 156 GLU A CA 1
ATOM 1255 C C . GLU A 1 156 ? -0.148 -2.525 -12.819 1.00 91.00 156 GLU A C 1
ATOM 1257 O O . GLU A 1 156 ? 0.277 -1.376 -12.873 1.00 91.00 156 GLU A O 1
ATOM 1262 N N . VAL A 1 157 ? -1.117 -2.889 -11.973 1.00 91.50 157 VAL A N 1
ATOM 1263 C CA . VAL A 1 157 ? -1.726 -1.957 -11.005 1.00 91.50 157 VAL A CA 1
ATOM 1264 C C . VAL A 1 157 ? -0.673 -1.385 -10.063 1.00 91.50 157 VAL A C 1
ATOM 1266 O O . VAL A 1 157 ? -0.673 -0.189 -9.793 1.00 91.50 157 VAL A O 1
ATOM 1269 N N . ALA A 1 158 ? 0.262 -2.212 -9.596 1.00 91.12 158 ALA A N 1
ATOM 1270 C CA . ALA A 1 158 ? 1.322 -1.757 -8.708 1.00 91.12 158 ALA A CA 1
ATOM 1271 C C . ALA A 1 158 ? 2.255 -0.730 -9.378 1.00 91.12 158 ALA A C 1
ATOM 1273 O O . ALA A 1 158 ? 2.637 0.263 -8.760 1.00 91.12 158 AL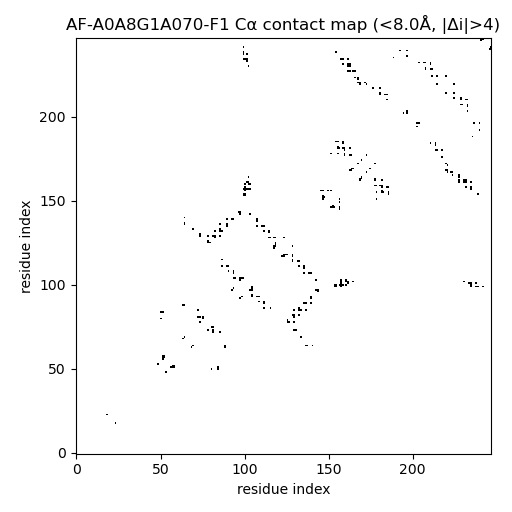A A O 1
ATOM 1274 N N . PHE A 1 159 ? 2.589 -0.920 -10.660 1.00 91.75 159 PHE A N 1
ATOM 1275 C CA . PHE A 1 159 ? 3.340 0.088 -11.418 1.00 91.75 159 PHE A CA 1
ATOM 1276 C C . PHE A 1 159 ? 2.508 1.322 -11.738 1.00 91.75 159 PHE A C 1
ATOM 1278 O O . PHE A 1 159 ? 3.034 2.429 -11.667 1.00 91.75 159 PHE A O 1
ATOM 1285 N N . TYR A 1 160 ? 1.232 1.146 -12.070 1.00 91.88 160 TYR A N 1
ATOM 1286 C CA . TYR A 1 160 ? 0.304 2.249 -12.277 1.00 91.88 160 TYR A CA 1
ATOM 1287 C C . TYR A 1 160 ? 0.246 3.144 -11.035 1.00 91.88 160 TYR A C 1
ATOM 1289 O O . TYR A 1 160 ? 0.453 4.347 -11.149 1.00 91.88 160 TYR A O 1
ATOM 1297 N N . ASP A 1 161 ? 0.083 2.559 -9.847 1.00 90.69 161 ASP A N 1
ATOM 1298 C CA . ASP A 1 161 ? 0.057 3.296 -8.583 1.00 90.69 161 ASP A CA 1
ATOM 1299 C C . ASP A 1 161 ? 1.393 3.995 -8.289 1.00 90.69 161 ASP A C 1
ATOM 1301 O O . ASP A 1 161 ? 1.402 5.146 -7.864 1.00 90.69 161 ASP A O 1
ATOM 1305 N N . ALA A 1 162 ? 2.529 3.354 -8.587 1.00 91.00 162 ALA A N 1
ATOM 1306 C CA . ALA A 1 162 ? 3.852 3.975 -8.456 1.00 91.00 162 ALA A CA 1
ATOM 1307 C C . ALA A 1 162 ? 4.059 5.190 -9.373 1.00 91.00 162 ALA A C 1
ATOM 1309 O O . ALA A 1 162 ? 4.777 6.123 -9.010 1.00 91.00 162 ALA A O 1
ATOM 1310 N N . LEU A 1 163 ? 3.443 5.190 -10.555 1.00 89.75 163 LEU A N 1
ATOM 1311 C CA . LEU A 1 163 ? 3.462 6.325 -11.480 1.00 89.75 163 LEU A CA 1
ATOM 1312 C C . LEU A 1 163 ? 2.452 7.401 -11.059 1.00 89.75 163 LEU A C 1
ATOM 1314 O O . LEU A 1 163 ? 2.757 8.590 -11.099 1.00 89.75 163 LEU A O 1
ATOM 1318 N N . ALA A 1 164 ? 1.265 6.989 -10.620 1.00 88.44 164 ALA A N 1
ATOM 1319 C CA . ALA A 1 164 ? 0.186 7.875 -10.197 1.00 88.44 164 ALA A CA 1
ATOM 1320 C C . ALA A 1 164 ? 0.426 8.527 -8.823 1.00 88.44 164 ALA A C 1
ATOM 1322 O O . ALA A 1 164 ? -0.353 9.386 -8.417 1.00 88.44 164 ALA A O 1
ATOM 1323 N N . GLU A 1 165 ? 1.491 8.164 -8.105 1.00 86.38 165 GLU A N 1
ATOM 1324 C CA . GLU A 1 165 ? 1.904 8.860 -6.880 1.00 86.38 165 GLU A CA 1
ATOM 1325 C C . GLU A 1 165 ? 2.379 10.295 -7.167 1.00 86.38 165 GLU A C 1
ATOM 1327 O O . GLU A 1 165 ? 2.242 11.189 -6.331 1.00 86.38 165 GLU A O 1
ATOM 1332 N N . ASN A 1 166 ? 2.893 10.555 -8.375 1.00 82.69 166 ASN A N 1
ATOM 1333 C CA . ASN A 1 166 ? 3.227 11.913 -8.786 1.00 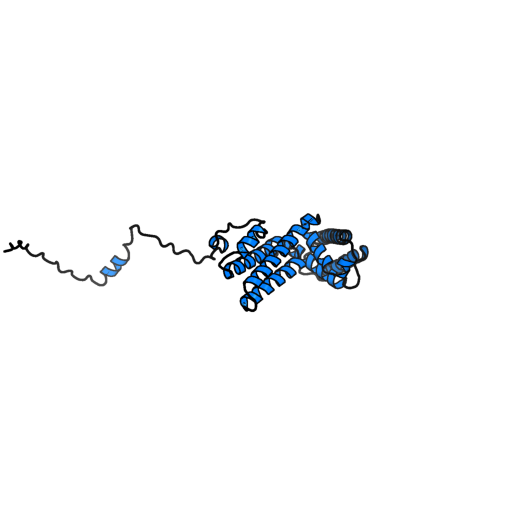82.69 166 ASN A CA 1
ATOM 1334 C C . ASN A 1 166 ? 1.958 12.686 -9.166 1.00 82.69 166 ASN A C 1
ATOM 1336 O O . ASN A 1 166 ? 1.345 12.433 -10.204 1.00 82.69 166 ASN A O 1
ATOM 1340 N N . GLU A 1 167 ? 1.633 13.700 -8.371 1.00 77.62 167 GLU A N 1
ATOM 1341 C CA . GLU A 1 167 ? 0.500 14.595 -8.601 1.00 77.62 167 GLU A CA 1
ATOM 1342 C C . GLU A 1 167 ? 0.497 15.215 -10.009 1.00 77.62 167 GLU A C 1
ATOM 1344 O O . GLU A 1 167 ? -0.534 15.233 -10.677 1.00 77.62 167 GLU A O 1
ATOM 1349 N N . SER A 1 168 ? 1.654 15.632 -10.526 1.00 77.88 168 SER A N 1
ATOM 1350 C CA . SER A 1 168 ? 1.747 16.197 -11.877 1.00 77.88 168 SER A CA 1
ATOM 1351 C C . SER A 1 168 ? 1.458 15.165 -12.963 1.00 77.88 168 SER A C 1
ATOM 1353 O O . SER A 1 168 ? 0.933 15.510 -14.020 1.00 77.88 168 SER A O 1
ATOM 1355 N N . ALA A 1 169 ? 1.775 13.890 -12.721 1.00 75.75 169 ALA A N 1
ATOM 1356 C CA . ALA A 1 169 ? 1.425 12.821 -13.648 1.00 75.75 169 ALA A CA 1
ATOM 1357 C C . ALA A 1 169 ? -0.089 12.574 -13.650 1.00 75.75 169 ALA A C 1
ATOM 1359 O O . ALA A 1 169 ? -0.661 12.454 -14.727 1.00 75.75 169 ALA A O 1
ATOM 1360 N N . ARG A 1 170 ? -0.747 12.603 -12.481 1.00 79.75 170 ARG A N 1
ATOM 1361 C CA . ARG A 1 170 ? -2.216 12.494 -12.379 1.00 79.75 170 ARG A CA 1
ATOM 1362 C C . ARG A 1 170 ? -2.956 13.627 -13.087 1.00 79.75 170 ARG A C 1
ATOM 1364 O O . ARG A 1 170 ? -4.015 13.404 -13.656 1.00 79.75 170 ARG A O 1
ATOM 1371 N N . GLN A 1 171 ? -2.416 14.842 -13.028 1.00 78.44 171 GLN A N 1
ATOM 1372 C CA . GLN A 1 171 ? -3.080 16.024 -13.583 1.00 78.44 171 GLN A CA 1
ATOM 1373 C C . GLN A 1 171 ? -2.877 16.182 -15.091 1.00 78.44 171 GLN A C 1
ATOM 1375 O O . GLN A 1 171 ? -3.747 16.715 -15.778 1.00 78.44 171 GLN A O 1
ATOM 1380 N N . VAL A 1 172 ? -1.711 15.777 -15.600 1.00 79.31 172 VAL A N 1
ATOM 1381 C CA . VAL A 1 172 ? -1.284 16.103 -16.970 1.00 79.31 172 VAL A CA 1
ATOM 1382 C C . VAL A 1 172 ? -1.336 14.891 -17.901 1.00 79.31 172 VAL A C 1
ATOM 1384 O O . VAL A 1 172 ? -1.401 15.067 -19.117 1.00 79.31 172 VAL A O 1
ATOM 1387 N N . MET A 1 173 ? -1.314 13.665 -17.370 1.00 82.12 173 MET A N 1
ATOM 1388 C CA . MET A 1 173 ? -1.353 12.449 -18.184 1.00 82.12 173 MET A CA 1
ATOM 1389 C C . MET A 1 173 ? -2.744 11.829 -18.188 1.00 82.12 173 MET A C 1
ATOM 1391 O O . MET A 1 173 ? -3.419 11.776 -17.166 1.00 82.12 173 MET A O 1
ATOM 1395 N N . ALA A 1 174 ? -3.151 11.307 -19.344 1.00 83.69 174 ALA A N 1
ATOM 1396 C CA . ALA A 1 174 ? -4.348 10.488 -19.425 1.00 83.69 174 ALA A CA 1
ATOM 1397 C C . ALA A 1 174 ? -4.109 9.130 -18.745 1.00 83.69 174 ALA A C 1
ATOM 1399 O O . ALA A 1 174 ? -3.039 8.531 -18.899 1.00 83.69 174 ALA A O 1
ATOM 1400 N N . ASP A 1 175 ? -5.137 8.591 -18.087 1.00 82.81 175 ASP A N 1
ATOM 1401 C CA . ASP A 1 175 ? -5.091 7.258 -17.469 1.00 82.81 175 ASP A CA 1
ATOM 1402 C C . ASP A 1 175 ? -4.652 6.175 -18.466 1.00 82.81 175 ASP A C 1
ATOM 1404 O O . ASP A 1 175 ? -3.953 5.227 -18.114 1.00 82.81 175 ASP A O 1
ATOM 1408 N N . GLU A 1 176 ? -5.014 6.311 -19.745 1.00 86.06 176 GLU A N 1
ATOM 1409 C CA . GLU A 1 176 ? -4.588 5.385 -20.795 1.00 86.06 176 GLU A CA 1
ATOM 1410 C C . GLU A 1 176 ? -3.064 5.352 -20.988 1.00 86.06 176 GLU A C 1
ATOM 1412 O O . GLU A 1 176 ? -2.497 4.274 -21.182 1.00 86.06 176 GLU A O 1
ATOM 1417 N N . ASP A 1 177 ? -2.386 6.494 -20.883 1.00 88.25 177 ASP A N 1
ATOM 1418 C CA . ASP A 1 177 ? -0.933 6.566 -21.028 1.00 88.25 177 ASP A CA 1
ATOM 1419 C C . ASP A 1 177 ? -0.229 5.966 -19.811 1.00 88.25 177 ASP A C 1
ATOM 1421 O O . ASP A 1 177 ? 0.714 5.189 -19.969 1.00 88.25 177 ASP A O 1
ATOM 1425 N N . LEU A 1 178 ? -0.727 6.237 -18.601 1.00 88.25 178 LEU A N 1
ATOM 1426 C CA . LEU A 1 178 ? -0.210 5.622 -17.374 1.00 88.25 178 LEU A CA 1
ATOM 1427 C C . LEU A 1 178 ? -0.357 4.096 -17.402 1.00 88.25 178 LEU A C 1
ATOM 1429 O O . LEU A 1 178 ? 0.587 3.382 -17.054 1.00 88.25 178 LEU A O 1
ATOM 1433 N N . ARG A 1 179 ? -1.492 3.584 -17.896 1.00 90.50 179 ARG A N 1
ATOM 1434 C CA . ARG A 1 179 ? -1.700 2.141 -18.106 1.00 90.50 179 ARG A CA 1
ATOM 1435 C C . ARG A 1 179 ? -0.706 1.557 -19.106 1.00 90.50 179 ARG A C 1
ATOM 1437 O O . ARG A 1 179 ? -0.079 0.543 -18.811 1.00 90.50 179 ARG A O 1
ATOM 1444 N N . LYS A 1 180 ? -0.495 2.210 -20.255 1.00 91.50 180 LYS A N 1
ATOM 1445 C CA . LYS A 1 180 ? 0.489 1.765 -21.263 1.00 91.50 180 LYS A CA 1
ATOM 1446 C C . LYS A 1 180 ? 1.909 1.725 -20.701 1.00 91.50 180 LYS A C 1
ATOM 1448 O O . LYS A 1 180 ? 2.631 0.756 -20.942 1.00 91.50 180 LYS A O 1
ATOM 1453 N N . ILE A 1 181 ? 2.303 2.742 -19.930 1.00 91.81 181 ILE A N 1
ATOM 1454 C CA . ILE A 1 181 ? 3.607 2.772 -19.254 1.00 91.81 181 ILE A CA 1
ATOM 1455 C C . ILE A 1 181 ? 3.714 1.602 -18.274 1.00 91.81 181 ILE A C 1
ATOM 1457 O O . ILE A 1 181 ? 4.720 0.895 -18.297 1.00 91.81 181 ILE A O 1
ATOM 1461 N N . ALA A 1 182 ? 2.695 1.379 -17.440 1.00 91.62 182 ALA A N 1
ATOM 1462 C CA . ALA A 1 182 ? 2.679 0.294 -16.464 1.00 91.62 182 ALA A CA 1
ATOM 1463 C C . ALA A 1 182 ? 2.819 -1.086 -17.131 1.00 91.62 182 ALA A C 1
ATOM 1465 O O . ALA A 1 182 ? 3.686 -1.869 -16.736 1.00 91.62 182 ALA A O 1
ATOM 1466 N N . SER A 1 183 ? 2.053 -1.359 -18.191 1.00 91.69 183 SER A N 1
ATOM 1467 C CA . SER A 1 183 ? 2.167 -2.600 -18.967 1.00 91.69 183 SER A CA 1
ATOM 1468 C C . SER A 1 183 ? 3.548 -2.764 -19.611 1.00 91.69 183 SER A C 1
ATOM 1470 O O . SER A 1 183 ? 4.156 -3.833 -19.510 1.00 91.69 183 SER A O 1
ATOM 1472 N N . GLU A 1 184 ? 4.105 -1.710 -20.223 1.00 92.62 184 GLU A N 1
ATOM 1473 C CA . GLU A 1 184 ? 5.448 -1.769 -20.823 1.00 92.62 184 GLU A CA 1
ATOM 1474 C C . GLU A 1 184 ? 6.538 -2.005 -19.762 1.00 92.62 184 GLU A C 1
ATOM 1476 O O . GLU A 1 184 ? 7.473 -2.776 -20.002 1.00 92.62 184 GLU A O 1
ATOM 1481 N N . LEU A 1 185 ? 6.404 -1.408 -18.573 1.00 90.75 185 LEU A N 1
ATOM 1482 C CA . LEU A 1 185 ? 7.306 -1.640 -17.444 1.00 90.75 185 LEU A CA 1
ATOM 1483 C C . LEU A 1 185 ? 7.260 -3.095 -16.978 1.00 90.75 185 LEU A C 1
ATOM 1485 O O . LEU A 1 185 ? 8.319 -3.704 -16.841 1.00 90.75 185 LEU A O 1
ATOM 1489 N N . VAL A 1 186 ? 6.072 -3.680 -16.797 1.00 89.62 186 VAL A N 1
ATOM 1490 C CA . VAL A 1 186 ? 5.933 -5.087 -16.380 1.00 89.62 186 VAL A CA 1
ATOM 1491 C C . VAL A 1 186 ? 6.608 -6.028 -17.370 1.00 89.62 186 VAL A C 1
ATOM 1493 O O . VAL A 1 186 ? 7.369 -6.904 -16.955 1.00 89.62 186 VAL A O 1
ATOM 1496 N N . VAL A 1 187 ? 6.380 -5.834 -18.672 1.00 89.31 187 VAL A N 1
ATOM 1497 C CA . VAL A 1 187 ? 7.015 -6.646 -19.721 1.00 89.31 187 VAL A CA 1
ATOM 1498 C C . VAL A 1 187 ? 8.536 -6.527 -19.641 1.00 89.31 187 VAL A C 1
ATOM 1500 O O . VAL A 1 187 ? 9.237 -7.538 -19.573 1.00 89.31 187 VAL A O 1
ATOM 1503 N N . LYS A 1 188 ? 9.060 -5.298 -19.568 1.00 87.06 188 LYS A N 1
ATOM 1504 C CA . LYS A 1 188 ? 10.508 -5.051 -19.516 1.00 87.06 188 LYS A CA 1
ATOM 1505 C C . LYS A 1 188 ? 11.152 -5.569 -18.239 1.00 87.06 188 LYS A C 1
ATOM 1507 O O . LYS A 1 188 ? 12.301 -6.001 -18.271 1.00 87.06 188 LYS A O 1
ATOM 1512 N N . ILE A 1 189 ? 10.445 -5.543 -17.119 1.00 82.12 189 ILE A N 1
ATOM 1513 C CA . ILE A 1 189 ? 10.956 -6.064 -15.853 1.00 82.12 189 ILE A CA 1
ATOM 1514 C C . ILE A 1 189 ? 10.993 -7.586 -15.901 1.00 82.12 189 ILE A C 1
ATOM 1516 O O . ILE A 1 189 ? 12.045 -8.145 -15.610 1.00 82.12 189 ILE A O 1
ATOM 1520 N N . ARG A 1 190 ? 9.926 -8.248 -16.372 1.00 81.12 190 ARG A N 1
ATOM 1521 C CA . ARG A 1 190 ? 9.872 -9.714 -16.543 1.00 81.12 190 ARG A CA 1
ATOM 1522 C C . ARG A 1 190 ? 10.996 -10.255 -17.426 1.00 81.12 190 ARG A C 1
ATOM 1524 O O . ARG A 1 190 ? 11.591 -11.267 -17.073 1.00 81.12 190 ARG A O 1
ATOM 1531 N N . GLU A 1 191 ? 11.348 -9.556 -18.505 1.00 80.12 191 GLU A N 1
ATOM 1532 C CA . GLU A 1 191 ? 12.505 -9.897 -19.354 1.00 80.12 191 GLU A CA 1
ATOM 1533 C C . GLU A 1 191 ? 13.847 -9.905 -18.583 1.00 80.12 191 GLU A C 1
ATOM 1535 O O . GLU A 1 191 ? 14.786 -10.585 -18.988 1.00 80.12 191 GLU A O 1
ATOM 1540 N N . ASN A 1 192 ? 13.947 -9.167 -17.470 1.00 70.69 192 ASN A N 1
ATOM 1541 C CA . ASN A 1 192 ? 15.155 -9.028 -16.651 1.00 70.69 192 ASN A CA 1
ATOM 1542 C C . ASN A 1 192 ? 15.099 -9.789 -15.302 1.00 70.69 192 ASN A C 1
ATOM 1544 O O . ASN A 1 192 ? 16.071 -9.724 -14.544 1.00 70.69 192 ASN A O 1
ATOM 1548 N N . VAL A 1 193 ? 14.001 -10.491 -14.976 1.00 64.25 193 VAL A N 1
ATOM 1549 C CA . VAL A 1 193 ? 13.797 -11.184 -13.676 1.00 64.25 193 VAL A CA 1
ATOM 1550 C C . VAL A 1 193 ? 14.796 -12.325 -13.449 1.00 64.25 193 VAL A C 1
ATOM 1552 O O . VAL A 1 193 ? 15.155 -12.598 -12.312 1.00 64.25 193 VAL A O 1
ATOM 1555 N N . THR A 1 194 ? 15.319 -12.951 -14.507 1.00 59.09 194 THR A N 1
ATOM 1556 C CA . THR A 1 194 ? 16.273 -14.078 -14.420 1.00 59.09 194 THR A CA 1
ATOM 1557 C C . THR A 1 194 ? 17.626 -13.705 -13.789 1.00 59.09 194 THR A C 1
ATOM 1559 O O . THR A 1 194 ? 18.481 -14.563 -13.582 1.00 59.09 194 THR A O 1
ATOM 1562 N N . ILE A 1 195 ? 17.868 -12.423 -13.518 1.00 61.25 195 ILE A N 1
ATOM 1563 C CA . ILE A 1 195 ? 19.122 -11.923 -12.959 1.00 61.25 195 ILE A CA 1
ATOM 1564 C C . ILE A 1 195 ? 18.939 -11.739 -11.455 1.00 61.25 195 ILE A C 1
ATOM 1566 O O . ILE A 1 195 ? 18.051 -11.009 -11.053 1.00 61.25 195 ILE A O 1
ATOM 1570 N N . ASP A 1 196 ? 19.793 -12.337 -10.626 1.00 63.34 196 ASP A N 1
ATOM 1571 C CA . ASP A 1 196 ? 19.777 -12.100 -9.178 1.00 63.34 196 ASP A CA 1
ATOM 1572 C C . ASP A 1 196 ? 20.040 -10.611 -8.861 1.00 63.34 196 ASP A C 1
ATOM 1574 O O . ASP A 1 196 ? 21.132 -10.074 -9.095 1.00 63.34 196 ASP A O 1
ATOM 1578 N N . TRP A 1 197 ? 18.984 -9.938 -8.401 1.00 65.81 197 TRP A N 1
ATOM 1579 C CA . TRP A 1 197 ? 18.905 -8.499 -8.141 1.00 65.81 197 TRP A CA 1
ATOM 1580 C C . TRP A 1 197 ? 19.545 -8.094 -6.821 1.00 65.81 197 TRP A C 1
ATOM 1582 O O . TRP A 1 197 ? 20.005 -6.958 -6.691 1.00 65.81 197 TRP A O 1
ATOM 1592 N N . SER A 1 198 ? 19.589 -9.018 -5.859 1.00 58.91 198 SER A N 1
ATOM 1593 C CA . SER A 1 198 ? 19.997 -8.743 -4.480 1.00 58.91 198 SER A CA 1
ATOM 1594 C C . SER A 1 198 ? 21.451 -8.258 -4.375 1.00 58.91 198 SER A C 1
ATOM 1596 O O . SER A 1 198 ? 21.815 -7.579 -3.416 1.00 58.91 198 SER A O 1
ATOM 1598 N N . LEU A 1 199 ? 22.275 -8.548 -5.392 1.00 56.38 199 LEU A N 1
ATOM 1599 C CA . LEU A 1 199 ? 23.735 -8.455 -5.315 1.00 56.38 199 LEU A CA 1
ATOM 1600 C C . LEU A 1 199 ? 24.405 -7.590 -6.403 1.00 56.38 199 LEU A C 1
ATOM 1602 O O . LEU A 1 199 ? 25.633 -7.493 -6.415 1.00 56.38 199 LEU A O 1
ATOM 1606 N N . LYS A 1 200 ? 23.670 -6.951 -7.334 1.00 70.31 200 LYS A N 1
ATOM 1607 C CA . LYS A 1 200 ? 24.293 -6.242 -8.482 1.00 70.31 200 LYS A CA 1
ATOM 1608 C C . LYS A 1 200 ? 23.784 -4.815 -8.716 1.00 70.31 200 LYS A C 1
ATOM 1610 O O . LYS A 1 200 ? 22.836 -4.585 -9.465 1.00 70.31 200 LYS A O 1
ATOM 1615 N N . GLU A 1 201 ? 24.549 -3.835 -8.232 1.00 76.62 201 GLU A N 1
ATOM 1616 C CA . GLU A 1 201 ? 24.364 -2.396 -8.512 1.00 76.62 201 GLU A CA 1
ATOM 1617 C C . GLU A 1 201 ? 24.320 -2.073 -10.026 1.00 76.62 201 GLU A C 1
ATOM 1619 O O . GLU A 1 201 ? 23.596 -1.188 -10.482 1.00 76.62 201 GLU A O 1
ATOM 1624 N N . SER A 1 202 ? 25.026 -2.854 -10.852 1.00 78.62 202 SER A N 1
ATOM 1625 C CA . SER A 1 202 ? 25.024 -2.703 -12.315 1.00 78.62 202 SER A CA 1
ATOM 1626 C C . SER A 1 202 ? 23.673 -3.022 -12.972 1.00 78.62 202 SER A C 1
ATOM 1628 O O . SER A 1 202 ? 23.329 -2.435 -14.003 1.00 78.62 202 SER A O 1
ATOM 1630 N N . VAL A 1 203 ? 22.887 -3.926 -12.382 1.00 77.69 203 VAL A N 1
ATOM 1631 C CA . VAL A 1 203 ? 21.552 -4.310 -12.866 1.00 77.69 203 VAL A CA 1
ATOM 1632 C C . VAL A 1 203 ? 20.546 -3.217 -12.511 1.00 77.69 203 VAL A C 1
ATOM 1634 O O . VAL A 1 203 ? 19.804 -2.757 -13.385 1.00 77.69 203 VAL A O 1
ATOM 1637 N N . ARG A 1 204 ? 20.626 -2.703 -11.278 1.00 81.12 204 ARG A N 1
ATOM 1638 C CA . ARG A 1 204 ? 19.859 -1.542 -10.814 1.00 81.12 204 ARG A CA 1
ATOM 1639 C C . ARG A 1 204 ? 20.078 -0.322 -11.710 1.00 81.12 204 ARG A C 1
ATOM 1641 O O . ARG A 1 204 ? 19.111 0.278 -12.184 1.00 81.12 204 ARG A O 1
ATOM 1648 N N . ALA A 1 205 ? 21.332 0.012 -12.016 1.00 85.50 205 ALA A N 1
ATOM 1649 C CA . ALA A 1 205 ? 21.668 1.132 -12.896 1.00 85.50 205 ALA A CA 1
ATOM 1650 C C . ALA A 1 205 ? 21.100 0.958 -14.319 1.00 85.50 205 ALA A C 1
ATOM 1652 O O . ALA A 1 205 ? 20.533 1.900 -14.886 1.00 85.50 205 ALA A O 1
ATOM 1653 N N . ARG A 1 206 ? 21.193 -0.254 -14.888 1.00 83.25 206 ARG A N 1
ATOM 1654 C CA . ARG A 1 206 ? 20.640 -0.567 -16.217 1.00 83.25 206 ARG A CA 1
ATOM 1655 C C . ARG A 1 206 ? 19.123 -0.398 -16.252 1.00 83.25 206 ARG A C 1
ATOM 1657 O O . ARG A 1 206 ? 18.605 0.214 -17.187 1.00 83.25 206 ARG A O 1
ATOM 1664 N N . MET A 1 207 ? 18.416 -0.888 -15.238 1.00 83.94 207 MET A N 1
ATOM 1665 C CA . MET A 1 207 ? 16.962 -0.759 -15.178 1.00 83.94 207 MET A CA 1
ATOM 1666 C C . MET A 1 207 ? 16.521 0.668 -14.901 1.00 83.94 207 MET A C 1
ATOM 1668 O O . MET A 1 207 ? 15.615 1.146 -15.574 1.00 83.94 207 MET A O 1
ATOM 1672 N N . ARG A 1 208 ? 17.212 1.406 -14.026 1.00 88.19 208 ARG A N 1
ATOM 1673 C CA . ARG A 1 208 ? 16.982 2.848 -13.856 1.00 88.19 208 ARG A CA 1
ATOM 1674 C C . ARG A 1 208 ? 17.063 3.577 -15.200 1.00 88.19 208 ARG A C 1
ATOM 1676 O O . ARG A 1 208 ? 16.218 4.420 -15.496 1.00 88.19 208 ARG A O 1
ATOM 1683 N N . ALA A 1 209 ? 18.042 3.238 -16.041 1.00 89.25 209 ALA A N 1
ATOM 1684 C CA . ALA A 1 209 ? 18.160 3.803 -17.383 1.00 89.25 209 ALA A CA 1
ATOM 1685 C C . ALA A 1 209 ? 17.009 3.379 -18.318 1.00 89.25 209 ALA A C 1
ATOM 1687 O O . ALA A 1 209 ? 16.518 4.206 -19.089 1.00 89.25 209 ALA A O 1
ATOM 1688 N N . GLN A 1 210 ? 16.552 2.125 -18.245 1.00 88.12 210 GLN A N 1
ATOM 1689 C CA . GLN A 1 210 ? 15.395 1.639 -19.009 1.00 88.12 210 GLN A CA 1
ATOM 1690 C C . GLN A 1 210 ? 14.090 2.320 -18.581 1.00 88.12 210 GLN A C 1
ATOM 1692 O O . GLN A 1 210 ? 13.386 2.841 -19.442 1.00 88.12 210 GLN A O 1
ATOM 1697 N N . ILE A 1 211 ? 13.814 2.405 -17.277 1.00 90.06 211 ILE A N 1
ATOM 1698 C CA . ILE A 1 211 ? 12.655 3.111 -16.714 1.00 90.06 211 ILE A CA 1
ATOM 1699 C C . ILE A 1 211 ? 12.663 4.564 -17.194 1.00 90.06 211 ILE A C 1
ATOM 1701 O O . ILE A 1 211 ? 11.696 5.021 -17.799 1.00 90.06 211 ILE A O 1
ATOM 1705 N N . LYS A 1 212 ? 13.791 5.276 -17.048 1.00 90.75 212 LYS A N 1
ATOM 1706 C CA . LYS A 1 212 ? 13.928 6.661 -17.535 1.00 90.75 212 LYS A CA 1
ATOM 1707 C C . LYS A 1 212 ? 13.658 6.788 -19.038 1.00 90.75 212 LYS A C 1
ATOM 1709 O O . LYS A 1 212 ? 13.114 7.804 -19.465 1.00 90.75 212 LYS A O 1
ATOM 1714 N N . ARG A 1 213 ? 14.035 5.792 -19.848 1.00 91.12 213 ARG A N 1
ATOM 1715 C CA . ARG A 1 213 ? 13.756 5.778 -21.294 1.00 91.12 213 ARG A CA 1
ATOM 1716 C C . ARG A 1 213 ? 12.261 5.616 -21.576 1.00 91.12 213 ARG A C 1
ATOM 1718 O O . ARG A 1 213 ? 11.745 6.354 -22.410 1.00 91.12 213 ARG A O 1
ATOM 1725 N N . ILE A 1 214 ? 11.579 4.714 -20.870 1.00 91.38 214 ILE A N 1
ATOM 1726 C CA . ILE A 1 214 ? 10.129 4.498 -21.007 1.00 91.38 214 ILE A CA 1
ATOM 1727 C C . ILE A 1 214 ? 9.374 5.764 -20.589 1.00 91.38 214 ILE A C 1
ATOM 1729 O O . ILE A 1 214 ? 8.593 6.290 -21.374 1.00 91.38 214 ILE A O 1
ATOM 1733 N N . LEU A 1 215 ? 9.688 6.342 -19.427 1.00 90.06 215 LEU A N 1
ATOM 1734 C CA . LEU A 1 215 ? 9.057 7.585 -18.963 1.00 90.06 215 LEU A CA 1
ATOM 1735 C C . LEU A 1 215 ? 9.213 8.736 -19.973 1.00 90.06 215 LEU A C 1
ATOM 1737 O O . LEU A 1 215 ? 8.283 9.506 -20.190 1.00 90.06 215 LEU A O 1
ATOM 1741 N N . ARG A 1 216 ? 10.372 8.844 -20.639 1.00 89.56 216 ARG A N 1
ATOM 1742 C CA . ARG A 1 216 ? 10.593 9.849 -21.695 1.00 89.56 216 ARG A CA 1
ATOM 1743 C C . ARG A 1 216 ? 9.776 9.577 -22.958 1.00 89.56 216 ARG A C 1
ATOM 1745 O O . ARG A 1 216 ? 9.270 10.529 -23.539 1.00 89.56 216 ARG A O 1
ATOM 1752 N N . LYS A 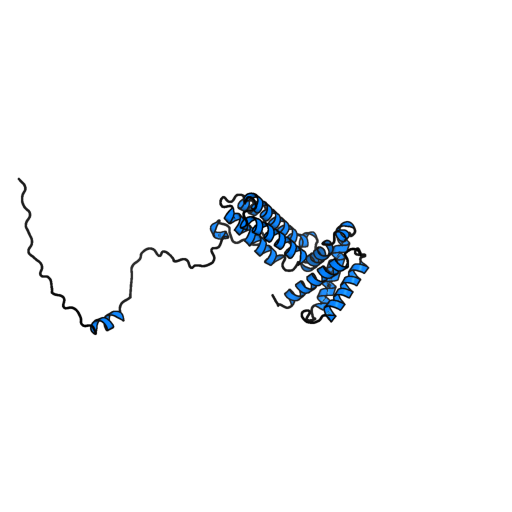1 217 ? 9.647 8.313 -23.373 1.00 90.31 217 LYS A N 1
ATOM 1753 C CA . LYS A 1 217 ? 8.871 7.901 -24.557 1.00 90.31 217 LYS A CA 1
ATOM 1754 C C . LYS A 1 217 ? 7.404 8.333 -24.454 1.00 90.31 217 LYS A C 1
ATOM 1756 O O . LYS A 1 217 ? 6.831 8.754 -25.450 1.00 90.31 217 LYS A O 1
ATOM 1761 N N . TYR A 1 218 ? 6.835 8.274 -23.252 1.00 89.00 218 TYR A N 1
ATOM 1762 C CA . TYR A 1 218 ? 5.447 8.658 -22.976 1.00 89.00 218 TYR A CA 1
ATOM 1763 C C . TYR A 1 218 ? 5.296 10.077 -22.410 1.00 89.00 218 TYR A C 1
ATOM 1765 O O . TYR A 1 218 ? 4.264 10.399 -21.839 1.00 89.00 218 TYR A O 1
ATOM 1773 N N . HIS A 1 219 ? 6.312 10.935 -22.554 1.00 87.00 219 HIS A N 1
ATOM 1774 C CA . HIS A 1 219 ? 6.252 12.340 -22.127 1.00 87.00 219 HIS A CA 1
ATOM 1775 C C . HIS A 1 219 ? 5.906 12.545 -20.639 1.00 87.00 219 HIS A C 1
ATOM 1777 O O . HIS A 1 219 ? 5.362 13.580 -20.266 1.00 87.00 219 HIS A O 1
ATOM 1783 N N . TYR A 1 220 ? 6.284 11.598 -19.772 1.00 85.94 220 TYR A N 1
ATOM 1784 C CA . TYR A 1 220 ? 6.035 11.695 -18.334 1.00 85.94 220 TYR A CA 1
ATOM 1785 C C . TYR A 1 220 ? 6.640 12.988 -17.756 1.00 85.94 220 TYR A C 1
ATOM 1787 O O . TYR A 1 220 ? 7.822 13.255 -18.041 1.00 85.94 220 TYR A O 1
ATOM 1795 N N . PRO A 1 221 ? 5.904 13.768 -16.941 1.00 85.12 221 PRO A N 1
ATOM 1796 C CA . PRO A 1 221 ? 6.350 15.058 -16.420 1.00 85.12 221 PRO A CA 1
ATOM 1797 C C . PRO A 1 221 ? 7.764 15.023 -15.808 1.00 85.12 221 PRO A C 1
ATOM 1799 O O . PRO A 1 221 ? 8.135 14.064 -15.125 1.00 85.12 221 PRO A O 1
ATOM 1802 N N . PRO A 1 222 ? 8.623 16.017 -16.107 1.00 78.75 222 PRO A N 1
ATOM 1803 C CA . PRO A 1 222 ? 10.014 16.016 -15.659 1.00 78.75 222 PRO A CA 1
ATOM 1804 C C . PRO A 1 222 ? 10.196 16.402 -14.184 1.00 78.75 222 PRO A C 1
ATOM 1806 O O . PRO A 1 222 ? 11.255 16.116 -13.632 1.00 78.75 222 PRO A O 1
ATOM 1809 N N . ASP A 1 223 ? 9.199 17.030 -13.569 1.00 76.62 223 ASP A N 1
ATOM 1810 C CA . ASP A 1 223 ? 9.231 17.648 -12.240 1.00 76.62 223 ASP A CA 1
ATOM 1811 C C . ASP A 1 223 ? 9.579 16.666 -11.110 1.00 76.62 223 ASP A C 1
ATOM 1813 O O . ASP A 1 223 ? 10.481 16.939 -10.323 1.00 76.62 223 ASP A O 1
ATOM 1817 N N . ARG A 1 224 ? 8.942 15.488 -11.080 1.00 75.38 224 ARG A N 1
ATOM 1818 C CA . ARG A 1 224 ? 9.227 14.412 -10.109 1.00 75.38 224 ARG A CA 1
ATOM 1819 C C . ARG A 1 224 ? 9.563 13.090 -10.786 1.00 75.38 224 ARG A C 1
ATOM 1821 O O . ARG A 1 224 ? 9.326 12.000 -10.265 1.00 75.38 224 ARG A O 1
ATOM 1828 N N . ARG A 1 225 ? 10.164 13.165 -11.976 1.00 81.00 225 ARG A N 1
ATOM 1829 C CA . ARG A 1 225 ? 10.563 11.978 -12.749 1.00 81.00 225 ARG A CA 1
ATOM 1830 C C . ARG A 1 225 ? 11.554 11.095 -11.987 1.00 81.00 225 ARG A C 1
ATOM 1832 O O . ARG A 1 225 ? 11.552 9.880 -12.165 1.00 81.00 225 ARG A O 1
ATOM 1839 N N . GLU A 1 226 ? 12.417 11.689 -11.164 1.00 85.69 226 GLU A N 1
ATOM 1840 C CA . GLU A 1 226 ? 13.370 10.948 -10.333 1.00 85.69 226 GLU A CA 1
ATOM 1841 C C . GLU A 1 226 ? 12.680 10.163 -9.212 1.00 85.69 226 GLU A C 1
ATOM 1843 O O . GLU A 1 226 ? 12.967 8.976 -9.057 1.00 85.69 226 GLU A O 1
ATOM 1848 N N . GLU A 1 227 ? 11.731 10.779 -8.505 1.00 86.62 227 GLU A N 1
ATOM 1849 C CA . GLU A 1 227 ? 10.917 10.115 -7.480 1.00 86.62 227 GLU A CA 1
ATOM 1850 C C . GLU A 1 227 ? 10.117 8.958 -8.085 1.00 86.62 227 GLU A C 1
ATOM 1852 O O . GLU A 1 227 ? 10.222 7.828 -7.612 1.00 86.62 227 GLU A O 1
ATOM 1857 N N . ALA A 1 228 ? 9.433 9.197 -9.208 1.00 86.31 228 ALA A N 1
ATOM 1858 C CA . ALA A 1 228 ? 8.704 8.155 -9.931 1.00 86.31 228 ALA A CA 1
ATOM 1859 C C . ALA A 1 228 ? 9.631 7.011 -10.380 1.00 86.31 228 ALA A C 1
ATOM 1861 O O . ALA A 1 228 ? 9.291 5.838 -10.261 1.00 86.31 228 ALA A O 1
ATOM 1862 N N . THR A 1 229 ? 10.847 7.331 -10.841 1.00 89.06 229 THR A N 1
ATOM 1863 C CA . THR A 1 229 ? 11.841 6.306 -11.198 1.00 89.06 229 THR A CA 1
ATOM 1864 C C . THR A 1 229 ? 12.250 5.474 -9.980 1.00 89.06 229 THR A C 1
ATOM 1866 O O . THR A 1 229 ? 12.409 4.262 -10.108 1.00 89.06 229 THR A O 1
ATOM 1869 N N . ASN A 1 230 ? 12.442 6.102 -8.815 1.00 89.88 230 ASN A N 1
ATOM 1870 C CA . ASN A 1 230 ? 12.787 5.403 -7.575 1.00 89.88 230 ASN A CA 1
ATOM 1871 C C . ASN A 1 230 ? 11.646 4.486 -7.121 1.00 89.88 230 ASN A C 1
ATOM 1873 O O . ASN A 1 230 ? 11.903 3.324 -6.822 1.00 89.88 230 ASN A O 1
ATOM 1877 N N . LEU A 1 231 ? 10.403 4.974 -7.129 1.00 89.75 231 LEU A N 1
ATOM 1878 C CA . LEU A 1 231 ? 9.225 4.190 -6.745 1.00 89.75 231 LEU A CA 1
ATOM 1879 C C . LEU A 1 231 ? 9.018 2.988 -7.669 1.00 89.75 231 LEU A C 1
ATOM 1881 O O . LEU A 1 231 ? 8.867 1.867 -7.194 1.00 89.75 231 LEU A O 1
ATOM 1885 N N . VAL A 1 232 ? 9.100 3.195 -8.985 1.00 90.19 232 VAL A N 1
ATOM 1886 C CA . VAL A 1 232 ? 9.012 2.111 -9.976 1.00 90.19 232 VAL A CA 1
ATOM 1887 C C . VAL A 1 232 ? 10.137 1.091 -9.785 1.00 90.19 232 VAL A C 1
ATOM 1889 O O . VAL A 1 232 ? 9.914 -0.109 -9.917 1.00 90.19 232 VAL A O 1
ATOM 1892 N N . LEU A 1 233 ? 11.347 1.538 -9.447 1.00 89.19 233 LEU A N 1
ATOM 1893 C CA . LEU A 1 233 ? 12.465 0.638 -9.169 1.00 89.19 233 LEU A CA 1
ATOM 1894 C C . LEU A 1 233 ? 12.233 -0.187 -7.893 1.00 89.19 233 LEU A C 1
ATOM 1896 O O . LEU A 1 233 ? 12.418 -1.400 -7.927 1.00 89.19 233 LEU A O 1
ATOM 1900 N N . MET A 1 234 ? 11.775 0.434 -6.802 1.00 89.12 234 MET A N 1
ATOM 1901 C CA . MET A 1 234 ? 11.400 -0.278 -5.570 1.00 89.12 234 MET A CA 1
ATOM 1902 C C . MET A 1 234 ? 10.286 -1.299 -5.831 1.00 89.12 234 MET A C 1
ATOM 1904 O O . MET A 1 234 ? 10.331 -2.427 -5.343 1.00 89.12 234 MET A O 1
ATOM 1908 N N . GLN A 1 235 ? 9.307 -0.920 -6.650 1.00 90.12 235 GLN A N 1
ATOM 1909 C CA . GLN A 1 235 ? 8.208 -1.783 -7.063 1.00 90.12 235 GLN A CA 1
ATOM 1910 C C . GLN A 1 235 ? 8.699 -2.990 -7.886 1.00 90.12 235 GLN A C 1
ATOM 1912 O O . GLN A 1 235 ? 8.214 -4.109 -7.706 1.00 90.12 235 GLN A O 1
ATOM 1917 N N . ALA A 1 236 ? 9.695 -2.789 -8.752 1.00 87.00 236 ALA A N 1
ATOM 1918 C CA . ALA A 1 236 ? 10.349 -3.866 -9.491 1.00 87.00 236 ALA A CA 1
ATOM 1919 C C . ALA A 1 236 ? 11.089 -4.834 -8.555 1.00 87.00 236 ALA A C 1
ATOM 1921 O O . ALA A 1 236 ? 10.910 -6.048 -8.663 1.00 87.00 236 ALA A O 1
ATOM 1922 N N . GLU A 1 237 ? 11.870 -4.305 -7.608 1.00 85.56 237 GLU A N 1
ATOM 1923 C CA . GLU A 1 237 ? 12.604 -5.102 -6.616 1.00 85.56 237 GLU A CA 1
ATOM 1924 C C . GLU A 1 237 ? 11.651 -5.965 -5.770 1.00 85.56 237 GLU A C 1
ATOM 1926 O O . GLU A 1 237 ? 11.917 -7.151 -5.559 1.00 85.56 237 GLU A O 1
ATOM 1931 N N . GLN A 1 238 ? 10.505 -5.413 -5.356 1.00 86.62 238 GLN A N 1
ATOM 1932 C CA . GLN A 1 238 ? 9.498 -6.143 -4.582 1.00 86.62 238 GLN A CA 1
ATOM 1933 C C . GLN A 1 238 ? 8.902 -7.323 -5.360 1.00 86.62 238 GLN A C 1
ATOM 1935 O O . GLN A 1 238 ? 8.764 -8.419 -4.814 1.00 86.62 238 GLN A O 1
ATOM 1940 N N . ILE A 1 239 ? 8.568 -7.129 -6.639 1.00 82.88 239 ILE A N 1
ATOM 1941 C CA . ILE A 1 239 ? 8.035 -8.208 -7.483 1.00 82.88 239 ILE A CA 1
ATOM 1942 C C . ILE A 1 239 ? 9.088 -9.304 -7.672 1.00 82.88 239 ILE A C 1
ATOM 1944 O O . ILE A 1 239 ? 8.762 -10.484 -7.548 1.00 82.88 239 ILE A O 1
ATOM 1948 N N . CYS A 1 240 ? 10.349 -8.935 -7.909 1.00 78.75 240 CYS A N 1
ATOM 1949 C CA . CYS A 1 240 ? 11.440 -9.902 -8.034 1.00 78.75 240 CYS A CA 1
ATOM 1950 C C . CYS A 1 240 ? 11.632 -10.723 -6.752 1.00 78.75 240 CYS A C 1
ATOM 1952 O O . CYS A 1 240 ? 11.699 -11.946 -6.838 1.00 78.75 240 CYS A O 1
ATOM 1954 N N . ARG A 1 241 ? 11.651 -10.087 -5.570 1.00 78.81 241 ARG A N 1
ATOM 1955 C CA . ARG A 1 241 ? 11.790 -10.788 -4.278 1.00 78.81 241 ARG A CA 1
ATOM 1956 C C . ARG A 1 241 ? 10.730 -11.875 -4.098 1.00 78.81 241 ARG A C 1
ATOM 1958 O O . ARG A 1 241 ? 11.039 -12.974 -3.648 1.00 78.81 241 ARG A O 1
ATOM 1965 N N . MET A 1 242 ? 9.488 -11.588 -4.486 1.00 74.00 242 MET A N 1
ATOM 1966 C CA . MET A 1 242 ? 8.402 -12.567 -4.399 1.00 74.00 242 MET A CA 1
ATOM 1967 C C . MET A 1 242 ? 8.547 -13.725 -5.379 1.00 74.00 242 MET A C 1
ATOM 1969 O O . MET A 1 242 ? 8.198 -14.850 -5.038 1.00 74.00 242 MET A O 1
ATOM 1973 N N . VAL A 1 243 ? 9.042 -13.458 -6.589 1.00 71.00 243 VAL A N 1
ATOM 1974 C CA . VAL A 1 243 ? 9.252 -14.494 -7.611 1.00 71.00 243 VAL A CA 1
ATOM 1975 C C . VAL A 1 243 ? 10.437 -15.396 -7.251 1.00 71.00 243 VAL A C 1
ATOM 1977 O O . VAL A 1 243 ? 10.370 -16.598 -7.490 1.00 71.00 243 VAL A O 1
ATOM 1980 N N . SER A 1 244 ? 11.486 -14.848 -6.632 1.00 63.09 244 SER A N 1
ATOM 1981 C CA . SER A 1 244 ? 12.673 -15.600 -6.201 1.00 63.09 244 SER A CA 1
ATOM 1982 C C . SER A 1 244 ? 12.454 -16.473 -4.955 1.00 63.09 244 SER A C 1
ATOM 1984 O O . SER A 1 244 ? 13.353 -17.221 -4.582 1.00 63.09 244 SER A O 1
ATOM 1986 N N . GLY A 1 245 ? 11.278 -16.417 -4.318 1.00 54.72 245 GLY A N 1
ATOM 1987 C CA . GLY A 1 245 ? 10.943 -17.265 -3.168 1.00 54.72 245 GLY A CA 1
ATOM 1988 C C . GLY A 1 245 ? 11.593 -16.855 -1.840 1.00 54.72 245 GLY A C 1
ATOM 1989 O O . GLY A 1 245 ? 11.564 -17.636 -0.896 1.00 54.72 245 GLY A O 1
ATOM 1990 N N . GLU A 1 246 ? 12.139 -15.640 -1.728 1.00 43.50 246 GLU A N 1
ATOM 1991 C CA . GLU A 1 246 ? 12.709 -15.093 -0.479 1.00 43.50 246 GLU A CA 1
ATOM 1992 C C . GLU A 1 246 ? 11.623 -14.513 0.454 1.00 43.50 246 GLU A C 1
ATOM 1994 O O . GLU A 1 246 ? 11.784 -13.442 1.045 1.00 43.50 246 GLU A O 1
ATOM 1999 N N . ALA A 1 247 ? 10.468 -15.179 0.510 1.00 38.00 247 ALA A N 1
ATOM 2000 C CA . ALA A 1 247 ? 9.252 -14.694 1.155 1.00 38.00 247 ALA A CA 1
ATOM 2001 C C . ALA A 1 247 ? 9.107 -15.120 2.612 1.00 38.00 247 ALA A C 1
ATOM 2003 O O . ALA A 1 247 ? 9.403 -16.290 2.934 1.00 38.00 247 ALA A O 1
#

pLDDT: mean 76.14, std 18.3, range [34.56, 95.94]

Secondary structure (DSSP, 8-state):
-PPPPPPPPPPPPPPPPPPPTTTHHHHTSS---------------SPPP-HHHHTTPPPPPS-TT-HHHHHHHHH-S-HHHHHHHHHHHHHHHIIIIITT-HHHHHHHHHHHHHHHHHHHTT-S-HHHHHHHHHHHHHHHHHHHHHHHHHT--HHHHHHHHHHHTSHHHHHHS-HHHHHHHHHHHHHHHHTTTTS--TT-HHHHHHHHHHHHHHHHHTT--STTHHHHHHHHHHHHHHHHHHHTT--

Nearest PDB structures (foldseek):
  8qb8-assembly1_A  TM=1.820E-01  e=5.881E+00  Saccharomyces cerevisiae

Sequence (247 aa):
MPRRRRRRPPRHRPHHRPLSPGEERLARRQSVHHLPDGEGIARQGDGPVDIFQLVGLDKPDISVLSDEFLAEVRDLPQKNVAVELLRKLIDDQIRATLRKNVVQSRKLSEMLEKSVHEYENRSVETAIIIEELIRTAQEVREAVGRGEKLGLSEAEVAFYDALAENESARQVMADEDLRKIASELVVKIRENVTIDWSLKESVRARMRAQIKRILRKYHYPPDRREEATNLVLMQAEQICRMVSGEA

Organism: NCBI:txid299308

Foldseek 3Di:
DDDDDDDDDDDDDDDDDDDDPVVVVVVVPDDDDDDDDDDPPPPDPPDPPDLCVVVPHDDDDPCCLPPVNLVVLLPDPPLVSSLVSLLVVLLVLLVVQVLLQPLLSVVLVVQSVVLVVCVVVVVDDSSVSSVSSSVSSVSSNCLRCVCVVLVHDSQLSSLLSLLVVDPCCVVPPDSVLSSVLSVVLVVVLVVVLVDPPPPDPPSLVVVLVVNLVSCVVSVNDPPCSVSSSVSSSVSSVSVSCVVVPVD

Radius of gyration: 34.19 Å; Cα contacts (8 Å, |Δi|>4): 190; chains: 1; bounding box: 71×72×104 Å

Mean predicted aligned error: 14.34 Å

InterPro domains:
  IPR021810 Type I restriction enzyme HindI endonuclease subunit-like, C-terminal [PF11867] (45-240)
  IPR051268 Type I restriction enzyme R subunit [PTHR30195] (50-238)